Protein AF-A0A7K1HIY2-F1 (afdb_monomer)

Organism: NCBI:txid46503

Sequence (212 aa):
MLDFQKELLYLWILTLNYTIMKKFYYVILSMIAIALVSCTSELDEINNTVHQQETLSGNELGANLMKSFQNAVSRSSEIKHLSYPSYYGGAYLNKEGKLVVKVVNKTSEEIEKDLITRCGGNGSIVDICEYSYSELLNAAEKMDNYLLSKKNADNPFEFYGFSICDTDNNIEVYLGDISESNIQDFKKEVLEEPFLKFVKSEKPAFLSVILT

Secondary structure (DSSP, 8-state):
-HHHHHHHHHHHHHHHHHHHHHHHHHHHHHHHHHHHHS-------------------HHHHHHHHHHHTB----TT-S---B---TTEEEEEE-TTS-EEEEEES---HHHHHHHHHHHTSS-PEEEEESS-HHHHHHHHHHHHHHHHHTTTS--GGGEEEEEEETTTTEEEEEES---HHHHHHHHHHT---TTEEEEE-PPPTTHHHHT-

Nearest PDB structures (foldseek):
  4j0e-assembly1_A  TM=3.153E-01  e=2.054E-01  Caenorhabditis elegans
  3hdh-assembly1_B  TM=3.077E-01  e=4.180E-01  Sus scrofa
  8hfk-assembly1_C  TM=2.160E-01  e=6.569E-01  Cercospora sp. JNU001
  3w6u-assembly1_A  TM=3.300E-01  e=5.534E+00  Pyrobaculum calidifontis JCM 11548
  3aus-assembly1_A  TM=3.035E-01  e=8.154E+00  Priestia megaterium

Solvent-accessible surface area (backbone atoms only — not comparable to full-atom values): 12423 Å² total; per-residue (Å²): 117,72,66,62,54,49,53,52,50,51,53,49,52,52,53,50,50,52,54,50,50,52,54,52,49,55,52,52,54,50,53,55,55,54,66,63,57,79,73,66,76,86,79,75,77,91,65,97,60,83,83,72,72,81,73,59,51,23,65,53,30,46,52,33,36,59,55,60,25,50,55,85,71,62,99,84,58,96,69,82,57,72,54,77,62,81,46,38,17,39,59,47,69,48,98,85,48,40,23,34,36,29,28,31,64,76,90,44,77,66,57,52,53,51,50,29,61,34,24,74,43,68,75,67,43,83,41,73,36,89,46,28,36,65,60,54,48,55,51,49,50,52,51,51,52,49,57,63,72,41,76,88,50,85,63,68,57,40,63,72,52,70,46,79,37,47,89,78,51,31,33,42,36,31,17,56,49,77,47,70,69,37,50,51,51,44,31,73,73,72,60,77,62,92,48,61,42,83,38,75,41,76,85,56,76,70,64,63,62,79,78,108

Structure (mmCIF, N/CA/C/O backbone):
data_AF-A0A7K1HIY2-F1
#
_entry.id   AF-A0A7K1HIY2-F1
#
loop_
_atom_site.group_PDB
_atom_site.id
_atom_site.type_symbol
_atom_site.label_atom_id
_atom_site.label_alt_id
_atom_site.label_comp_id
_atom_site.label_asym_id
_atom_site.label_entity_id
_atom_site.label_seq_id
_atom_site.pdbx_PDB_ins_code
_atom_site.Cartn_x
_atom_site.Cartn_y
_atom_site.Cartn_z
_atom_site.occupancy
_atom_site.B_iso_or_equiv
_atom_site.auth_seq_id
_atom_site.auth_comp_id
_atom_site.auth_asym_id
_atom_site.auth_atom_id
_atom_site.pdbx_PDB_model_num
ATOM 1 N N . MET A 1 1 ? 91.944 6.584 11.698 1.00 60.75 1 MET A N 1
ATOM 2 C CA . MET A 1 1 ? 91.549 5.297 11.069 1.00 60.75 1 MET A CA 1
ATOM 3 C C . MET A 1 1 ? 90.123 4.882 11.444 1.00 60.75 1 MET A C 1
ATOM 5 O O . MET A 1 1 ? 89.405 4.429 10.566 1.00 60.75 1 MET A O 1
ATOM 9 N N . LEU A 1 2 ? 89.689 5.082 12.699 1.00 59.00 2 LEU A N 1
ATOM 10 C CA . LEU A 1 2 ? 88.345 4.710 13.173 1.00 59.00 2 LEU A CA 1
ATOM 11 C C . LEU A 1 2 ? 87.201 5.587 12.609 1.00 59.00 2 LEU A C 1
ATOM 13 O O . LEU A 1 2 ? 86.131 5.061 12.327 1.00 59.00 2 LEU A O 1
ATOM 17 N N . ASP A 1 3 ? 87.425 6.888 12.384 1.00 69.06 3 ASP A N 1
ATOM 18 C CA . ASP A 1 3 ? 86.377 7.794 11.865 1.00 69.06 3 ASP A CA 1
ATOM 19 C C . ASP A 1 3 ? 86.054 7.571 10.383 1.00 69.06 3 ASP A C 1
ATOM 21 O O . ASP A 1 3 ? 84.892 7.582 9.991 1.00 69.06 3 ASP A O 1
ATOM 25 N N . PHE A 1 4 ? 87.060 7.241 9.572 1.00 74.19 4 PHE A N 1
ATOM 26 C CA . PHE A 1 4 ? 86.866 6.936 8.150 1.00 74.19 4 PHE A CA 1
ATOM 27 C C . PHE A 1 4 ? 86.025 5.664 7.932 1.00 74.19 4 PHE A C 1
ATOM 29 O O . PHE A 1 4 ? 85.197 5.594 7.029 1.00 74.19 4 PHE A O 1
ATOM 36 N N . GLN A 1 5 ? 86.191 4.662 8.802 1.00 77.50 5 GLN A N 1
ATOM 37 C CA . GLN A 1 5 ? 85.387 3.434 8.776 1.00 77.50 5 GLN A CA 1
ATOM 38 C C . GLN A 1 5 ? 83.919 3.703 9.155 1.00 77.50 5 GLN A C 1
ATOM 40 O O . GLN A 1 5 ? 83.020 3.085 8.588 1.00 77.50 5 GLN A O 1
ATOM 45 N N . LYS A 1 6 ? 83.660 4.653 10.067 1.00 75.38 6 LYS A N 1
ATOM 46 C CA . LYS A 1 6 ? 82.296 5.055 10.444 1.00 75.38 6 LYS A CA 1
ATOM 47 C C . LYS A 1 6 ? 81.586 5.820 9.328 1.00 75.38 6 LYS A C 1
ATOM 49 O O . LYS A 1 6 ? 80.413 5.549 9.084 1.00 75.38 6 LYS A O 1
ATOM 54 N N . GLU A 1 7 ? 82.277 6.719 8.626 1.00 81.25 7 GLU A N 1
ATOM 55 C CA . GLU A 1 7 ? 81.685 7.431 7.484 1.00 81.25 7 GLU A CA 1
ATOM 56 C C . GLU A 1 7 ? 81.348 6.490 6.322 1.00 81.25 7 GLU A C 1
ATOM 58 O O . GLU A 1 7 ? 80.260 6.579 5.751 1.00 81.25 7 GLU A O 1
ATOM 63 N N . LEU A 1 8 ? 82.224 5.526 6.020 1.00 81.12 8 LEU A N 1
ATOM 64 C CA . LEU A 1 8 ? 81.948 4.501 5.011 1.00 81.12 8 LEU A CA 1
ATOM 65 C C . LEU A 1 8 ? 80.753 3.621 5.393 1.00 81.12 8 LEU A C 1
ATOM 67 O O . LEU A 1 8 ? 79.907 3.337 4.545 1.00 81.12 8 LEU A O 1
ATOM 71 N N . LEU A 1 9 ? 80.643 3.231 6.667 1.00 79.69 9 LEU A N 1
ATOM 72 C CA . LEU A 1 9 ? 79.499 2.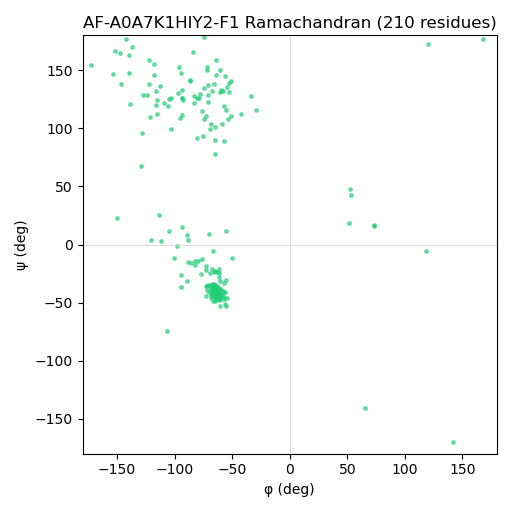468 7.162 1.00 79.69 9 LEU A CA 1
ATOM 73 C C . LEU A 1 9 ? 78.197 3.279 7.068 1.00 79.69 9 LEU A C 1
ATOM 75 O O . LEU A 1 9 ? 77.169 2.740 6.665 1.00 79.69 9 LEU A O 1
ATOM 79 N N . TYR A 1 10 ? 78.239 4.577 7.380 1.00 81.12 10 TYR A N 1
ATOM 80 C CA . TYR A 1 10 ? 77.079 5.464 7.288 1.00 81.12 10 TYR A CA 1
ATOM 81 C C . TYR A 1 10 ? 76.595 5.634 5.841 1.00 81.12 10 TYR A C 1
ATOM 83 O O . TYR A 1 10 ? 75.404 5.484 5.565 1.00 81.12 10 TYR A O 1
ATOM 91 N N . LEU A 1 11 ? 77.515 5.857 4.897 1.00 80.06 11 LEU A N 1
ATOM 92 C CA . LEU A 1 11 ? 77.198 5.926 3.467 1.00 80.06 11 LEU A CA 1
ATOM 93 C C . LEU A 1 11 ? 76.657 4.590 2.933 1.00 80.06 11 LEU A C 1
ATOM 95 O O . LEU A 1 11 ? 75.718 4.570 2.132 1.00 80.06 11 LEU A O 1
ATOM 99 N N . TRP A 1 12 ? 77.193 3.465 3.410 1.00 78.69 12 TRP A N 1
ATOM 100 C CA . TRP A 1 12 ? 76.703 2.139 3.037 1.00 78.69 12 TRP A CA 1
ATOM 101 C C . TRP A 1 12 ? 75.279 1.880 3.555 1.00 78.69 12 TRP A C 1
ATOM 103 O O . TRP A 1 12 ? 74.423 1.427 2.799 1.00 78.69 12 TRP A O 1
ATOM 113 N N . ILE A 1 13 ? 74.970 2.264 4.797 1.00 77.88 13 ILE A N 1
ATOM 114 C CA . ILE A 1 13 ? 73.612 2.167 5.360 1.00 77.88 13 ILE A CA 1
ATOM 115 C C . ILE A 1 13 ? 72.630 3.075 4.603 1.00 77.88 13 ILE A C 1
ATOM 117 O O . ILE A 1 13 ? 71.513 2.655 4.300 1.00 77.88 13 ILE A O 1
ATOM 121 N N . LEU A 1 14 ? 73.034 4.297 4.243 1.00 75.00 14 LEU A N 1
ATOM 122 C CA . LEU A 1 14 ? 72.200 5.225 3.470 1.00 75.00 14 LEU A CA 1
ATOM 123 C C . LEU A 1 14 ? 71.868 4.687 2.075 1.00 75.00 14 LEU A C 1
ATOM 125 O O . LEU A 1 14 ? 70.710 4.724 1.656 1.00 75.00 14 LEU A O 1
ATOM 129 N N . THR A 1 15 ? 72.863 4.153 1.366 1.00 74.38 15 THR A N 1
ATOM 130 C CA . THR A 1 15 ? 72.659 3.559 0.034 1.00 74.38 15 THR A CA 1
ATOM 131 C C . THR A 1 15 ? 71.843 2.269 0.089 1.00 74.38 15 THR A C 1
ATOM 133 O O . THR A 1 15 ? 70.992 2.045 -0.780 1.00 74.38 15 THR A O 1
ATOM 136 N N . LEU A 1 16 ? 72.018 1.458 1.137 1.00 72.19 16 LEU A N 1
ATOM 137 C CA . LEU A 1 16 ? 71.213 0.266 1.380 1.00 72.19 16 LEU A CA 1
ATOM 138 C C . LEU A 1 16 ? 69.747 0.634 1.663 1.00 72.19 16 LEU A C 1
ATOM 140 O O . LEU A 1 16 ? 68.852 0.119 0.993 1.00 72.19 16 LEU A O 1
ATOM 144 N N . ASN A 1 17 ? 69.495 1.593 2.559 1.00 72.56 17 ASN A N 1
ATOM 145 C CA . ASN A 1 17 ? 68.148 2.076 2.879 1.00 72.56 17 ASN A CA 1
ATOM 146 C C . ASN A 1 17 ? 67.464 2.720 1.669 1.00 72.56 17 ASN A C 1
ATOM 148 O O . ASN A 1 17 ? 66.291 2.462 1.420 1.00 72.56 17 ASN A O 1
ATOM 152 N N . TYR A 1 18 ? 68.189 3.499 0.863 1.00 72.62 18 TYR A N 1
ATOM 153 C CA . TYR A 1 18 ? 67.663 4.074 -0.378 1.00 72.62 18 TYR A CA 1
ATOM 154 C C . TYR A 1 18 ? 67.272 2.997 -1.400 1.00 72.62 18 TYR A C 1
ATOM 156 O O . TYR A 1 18 ? 66.221 3.083 -2.038 1.00 72.62 18 TYR A O 1
ATOM 164 N N . THR A 1 19 ? 68.085 1.946 -1.524 1.00 72.56 19 THR A N 1
ATOM 165 C CA . THR A 1 19 ? 67.798 0.815 -2.416 1.00 72.56 19 THR A CA 1
ATOM 166 C C . THR A 1 19 ? 66.588 0.013 -1.931 1.00 72.56 19 THR A C 1
ATOM 168 O O . THR A 1 19 ? 65.749 -0.380 -2.742 1.00 72.56 19 THR A O 1
ATOM 171 N N . ILE A 1 20 ? 66.456 -0.189 -0.617 1.00 72.31 20 ILE A N 1
ATOM 172 C CA . ILE A 1 20 ? 65.304 -0.858 0.001 1.00 72.31 20 ILE A CA 1
ATOM 173 C C . ILE A 1 20 ? 64.033 -0.014 -0.178 1.00 72.31 20 ILE A C 1
ATOM 175 O O . ILE A 1 20 ? 63.036 -0.530 -0.676 1.00 72.31 20 ILE A O 1
ATOM 179 N N . MET A 1 21 ? 64.074 1.290 0.114 1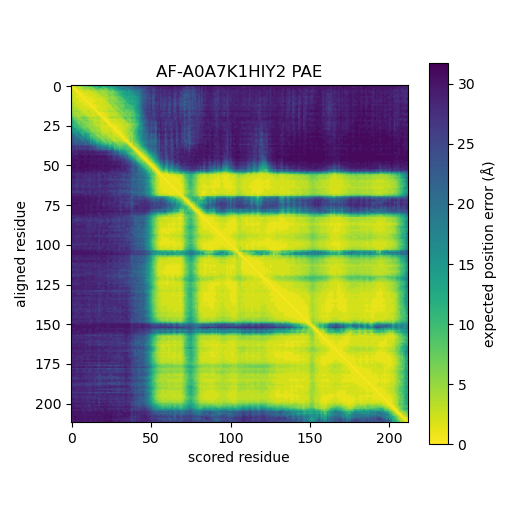.00 71.81 21 MET A N 1
ATOM 180 C CA . MET A 1 21 ? 62.928 2.197 -0.049 1.00 71.81 21 MET A CA 1
ATOM 181 C C . MET A 1 21 ? 62.459 2.304 -1.503 1.00 71.81 21 MET A C 1
ATOM 183 O O . MET A 1 21 ? 61.257 2.318 -1.747 1.00 71.81 21 MET A O 1
ATOM 187 N N . LYS A 1 22 ? 63.373 2.302 -2.485 1.00 69.19 22 LYS A N 1
ATOM 188 C CA . LYS A 1 22 ? 62.998 2.232 -3.908 1.00 69.19 22 LYS A CA 1
ATOM 189 C C . LYS A 1 22 ? 62.231 0.955 -4.235 1.00 69.19 22 LYS A C 1
ATOM 191 O O . LYS A 1 22 ? 61.207 1.023 -4.904 1.00 69.19 22 LYS A O 1
ATOM 196 N N . LYS A 1 23 ? 62.699 -0.200 -3.753 1.00 71.06 23 LYS A N 1
ATOM 197 C CA . LYS A 1 23 ? 62.014 -1.484 -3.974 1.00 71.06 23 LYS A CA 1
ATOM 198 C C . LYS A 1 23 ? 60.640 -1.509 -3.299 1.00 71.06 23 LYS A C 1
ATOM 200 O O . LYS A 1 23 ? 59.680 -1.933 -3.931 1.00 71.06 23 LYS A O 1
ATOM 205 N N . PHE A 1 24 ? 60.522 -0.980 -2.079 1.00 71.62 24 PHE A N 1
ATOM 206 C CA . PHE A 1 24 ? 59.234 -0.836 -1.390 1.00 71.62 24 PHE A CA 1
ATOM 207 C C . PHE A 1 24 ? 58.277 0.122 -2.112 1.00 71.62 24 PHE A C 1
ATOM 209 O O . PHE A 1 24 ? 57.094 -0.183 -2.226 1.00 71.62 24 PHE A O 1
ATOM 216 N N . TYR A 1 25 ? 58.776 1.232 -2.663 1.00 75.25 25 TYR A N 1
ATOM 217 C CA . TYR A 1 25 ? 57.971 2.162 -3.459 1.00 75.25 25 TYR A CA 1
ATOM 218 C C . TYR A 1 25 ? 57.377 1.489 -4.705 1.00 75.25 25 TYR A C 1
ATOM 220 O O . TYR A 1 25 ? 56.187 1.642 -4.968 1.00 75.25 25 TYR A O 1
ATOM 228 N N . TYR A 1 26 ? 58.159 0.678 -5.428 1.00 72.62 26 TYR A N 1
ATOM 229 C CA . TYR A 1 26 ? 57.645 -0.077 -6.579 1.00 72.62 26 TYR A CA 1
ATOM 230 C C . TYR A 1 26 ? 56.611 -1.144 -6.186 1.00 72.62 26 TYR A C 1
ATOM 232 O O . TYR A 1 26 ? 55.653 -1.360 -6.925 1.00 72.62 26 TYR A O 1
ATOM 240 N N . VAL A 1 27 ? 56.754 -1.770 -5.012 1.00 72.88 27 VAL A N 1
ATOM 241 C CA . VAL A 1 27 ? 55.760 -2.723 -4.484 1.00 72.88 27 VAL A CA 1
ATOM 242 C C . VAL A 1 27 ? 54.451 -2.015 -4.115 1.00 72.88 27 VAL A C 1
ATOM 244 O O . VAL A 1 27 ? 53.377 -2.497 -4.465 1.00 72.88 27 VAL A O 1
ATOM 247 N N . ILE A 1 28 ? 54.518 -0.842 -3.475 1.00 74.12 28 ILE A N 1
ATOM 248 C CA . ILE A 1 28 ? 53.328 -0.038 -3.142 1.00 74.12 28 ILE A CA 1
ATOM 249 C C . ILE A 1 28 ? 52.632 0.461 -4.418 1.00 74.12 28 ILE A C 1
ATOM 251 O O . ILE A 1 28 ? 51.412 0.351 -4.531 1.00 74.12 28 ILE A O 1
ATOM 255 N N . LEU A 1 29 ? 53.392 0.940 -5.409 1.00 73.38 29 LEU A N 1
ATOM 256 C CA . LEU A 1 29 ? 52.850 1.385 -6.697 1.00 73.38 29 LEU A CA 1
ATOM 257 C C . LEU A 1 29 ? 52.150 0.239 -7.451 1.00 73.38 29 LEU A C 1
ATOM 259 O O . LEU A 1 29 ? 51.089 0.443 -8.037 1.00 73.38 29 LEU A O 1
ATOM 263 N N . SER A 1 30 ? 52.700 -0.979 -7.380 1.00 70.50 30 SER A N 1
ATOM 264 C CA . SER A 1 30 ? 52.081 -2.185 -7.939 1.00 70.50 30 SER A CA 1
ATOM 265 C C . SER A 1 30 ? 50.764 -2.549 -7.246 1.00 70.50 30 SER A C 1
ATOM 267 O O . SER A 1 30 ? 49.804 -2.886 -7.935 1.00 70.50 30 SER A O 1
ATOM 269 N N . MET A 1 31 ? 50.673 -2.440 -5.916 1.00 67.81 31 MET A N 1
ATOM 270 C CA . MET A 1 31 ? 49.421 -2.720 -5.197 1.00 67.81 31 MET A CA 1
ATOM 271 C C . MET A 1 31 ? 48.318 -1.696 -5.502 1.00 67.81 31 MET A C 1
ATOM 273 O O . MET A 1 31 ? 47.154 -2.073 -5.618 1.00 67.81 31 MET A O 1
ATOM 277 N N . ILE A 1 32 ? 48.674 -0.424 -5.712 1.00 69.19 32 ILE A N 1
ATOM 278 C CA . ILE A 1 32 ? 47.720 0.614 -6.141 1.00 69.19 32 ILE A CA 1
ATOM 279 C C . ILE A 1 32 ? 47.204 0.329 -7.562 1.00 69.19 32 ILE A C 1
ATOM 281 O O . ILE A 1 32 ? 46.013 0.485 -7.816 1.00 69.19 32 ILE A O 1
ATOM 285 N N . ALA A 1 33 ? 48.059 -0.147 -8.476 1.00 64.31 33 ALA A N 1
ATOM 286 C CA . ALA A 1 33 ? 47.639 -0.528 -9.827 1.00 64.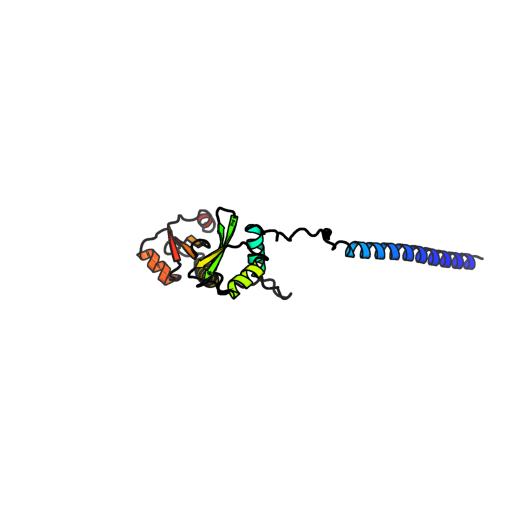31 33 ALA A CA 1
ATOM 287 C C . ALA A 1 33 ? 46.670 -1.727 -9.831 1.00 64.31 33 ALA A C 1
ATOM 289 O O . ALA A 1 33 ? 45.697 -1.720 -10.579 1.00 64.31 33 ALA A O 1
ATOM 290 N N . ILE A 1 34 ? 46.887 -2.722 -8.961 1.00 62.31 34 ILE A N 1
ATOM 291 C CA . ILE A 1 34 ? 45.984 -3.880 -8.819 1.00 62.31 34 ILE A CA 1
ATOM 292 C C . ILE A 1 34 ? 44.627 -3.447 -8.238 1.00 62.31 34 ILE A C 1
ATOM 294 O O . ILE A 1 34 ? 43.589 -3.918 -8.695 1.00 62.31 34 ILE A O 1
ATOM 298 N N . ALA A 1 35 ? 44.608 -2.493 -7.300 1.00 58.84 35 ALA A N 1
ATOM 299 C CA . ALA A 1 35 ? 43.367 -1.957 -6.733 1.00 58.84 35 ALA A CA 1
ATOM 300 C C . ALA A 1 35 ? 42.505 -1.180 -7.752 1.00 58.84 35 ALA A C 1
ATOM 302 O O . ALA A 1 35 ? 41.291 -1.096 -7.577 1.00 58.84 35 ALA A O 1
ATOM 303 N N . LEU A 1 36 ? 43.106 -0.645 -8.823 1.00 58.28 36 LEU A N 1
ATOM 304 C CA . LEU A 1 36 ? 42.387 0.023 -9.918 1.00 58.28 36 LEU A CA 1
ATOM 305 C C . LEU A 1 36 ? 41.879 -0.951 -10.999 1.00 58.28 36 LEU A C 1
ATOM 307 O O . LEU A 1 36 ? 41.002 -0.580 -11.773 1.00 58.28 36 LEU A O 1
ATOM 311 N N . VAL A 1 37 ? 42.387 -2.191 -11.044 1.00 58.25 37 VAL A N 1
ATOM 312 C CA . VAL A 1 37 ? 41.960 -3.235 -12.001 1.00 58.25 37 VAL A CA 1
ATOM 313 C C . VAL A 1 37 ? 40.774 -4.065 -11.484 1.00 58.25 37 VAL A C 1
ATOM 315 O O . VAL A 1 37 ? 40.070 -4.676 -12.281 1.00 58.25 37 VAL A O 1
ATOM 318 N N . SER A 1 38 ? 40.447 -4.014 -10.187 1.00 51.78 38 SER A N 1
ATOM 319 C CA . SER A 1 38 ? 39.258 -4.692 -9.626 1.00 51.78 38 SER A CA 1
ATOM 320 C C . SER A 1 38 ? 37.901 -4.080 -10.023 1.00 51.78 38 SER A C 1
ATOM 322 O O . SER A 1 38 ? 36.871 -4.505 -9.508 1.00 51.78 38 SER A O 1
ATOM 324 N N . CYS A 1 39 ? 37.874 -3.129 -10.960 1.00 43.78 39 CYS A N 1
ATOM 325 C CA . CYS A 1 39 ? 36.662 -2.661 -11.632 1.00 43.78 39 CYS A CA 1
ATOM 326 C C . CYS A 1 39 ? 36.864 -2.675 -13.156 1.00 43.78 39 CYS A C 1
ATOM 328 O O . CYS A 1 39 ? 36.909 -1.639 -13.813 1.00 43.78 39 CYS A O 1
ATOM 330 N N . THR A 1 40 ? 36.996 -3.860 -13.736 1.00 52.84 40 THR A N 1
ATOM 331 C CA . THR A 1 40 ? 36.601 -4.105 -15.125 1.00 52.84 40 THR A CA 1
ATOM 332 C C . THR A 1 40 ? 35.711 -5.329 -15.071 1.00 52.84 40 THR A C 1
ATOM 334 O O . THR A 1 40 ? 36.186 -6.454 -14.961 1.00 52.84 40 THR A O 1
ATOM 337 N N . SER A 1 41 ? 34.402 -5.084 -15.028 1.00 53.09 41 SER A N 1
ATOM 338 C CA . SER A 1 41 ? 33.426 -6.096 -15.413 1.00 53.09 41 SER A CA 1
ATOM 339 C C . SER A 1 41 ? 33.797 -6.597 -16.805 1.00 53.09 41 SER A C 1
ATOM 341 O O . SER A 1 41 ? 34.198 -5.791 -17.650 1.00 53.09 41 SER A O 1
ATOM 343 N N . GLU A 1 42 ? 33.688 -7.906 -17.007 1.00 45.72 42 GLU A N 1
ATOM 344 C CA . GLU A 1 42 ? 33.884 -8.586 -18.284 1.00 45.72 42 GLU A CA 1
ATOM 345 C C . GLU A 1 42 ? 33.209 -7.786 -19.411 1.00 45.72 42 GLU A C 1
ATOM 347 O O . GLU A 1 42 ? 31.995 -7.599 -19.437 1.00 45.72 42 GLU A O 1
ATOM 352 N N . LEU A 1 43 ? 34.028 -7.218 -20.299 1.00 44.41 43 LEU A N 1
ATOM 353 C CA . LEU A 1 43 ? 33.573 -6.720 -21.587 1.00 44.41 43 LEU A CA 1
ATOM 354 C C . LEU A 1 43 ? 33.484 -7.948 -22.483 1.00 44.41 43 LEU A C 1
ATOM 356 O O . LEU A 1 43 ? 34.482 -8.341 -23.089 1.00 44.41 43 LEU A O 1
ATOM 360 N N . ASP A 1 44 ? 32.307 -8.566 -22.513 1.00 42.97 44 ASP A N 1
ATOM 361 C CA . ASP A 1 44 ? 32.008 -9.592 -23.499 1.00 42.97 44 ASP A CA 1
ATOM 362 C C . ASP A 1 44 ? 32.180 -9.014 -24.907 1.00 42.97 44 ASP A C 1
ATOM 364 O O . ASP A 1 44 ? 31.740 -7.905 -25.235 1.00 42.97 44 ASP A O 1
ATOM 368 N N . GLU A 1 45 ? 32.897 -9.777 -25.726 1.00 43.78 45 GLU A N 1
ATOM 369 C CA . GLU A 1 45 ? 33.207 -9.474 -27.112 1.00 43.78 45 GLU A CA 1
ATOM 370 C C . GLU A 1 45 ? 31.934 -9.161 -27.910 1.00 43.78 45 GLU A C 1
ATOM 372 O O . GLU A 1 45 ? 30.956 -9.910 -27.904 1.00 43.78 45 GLU A O 1
ATOM 377 N N . ILE A 1 46 ? 31.978 -8.057 -28.659 1.00 47.47 46 ILE A N 1
ATOM 378 C CA . ILE A 1 46 ? 30.947 -7.663 -29.619 1.00 47.47 46 ILE A CA 1
ATOM 379 C C . ILE A 1 46 ? 30.914 -8.703 -30.746 1.00 47.47 46 ILE A C 1
ATOM 381 O O . ILE A 1 46 ? 31.582 -8.559 -31.770 1.00 47.47 46 ILE A O 1
ATOM 385 N N . ASN A 1 47 ? 30.104 -9.744 -30.577 1.00 41.19 47 ASN A N 1
ATOM 386 C CA . ASN A 1 47 ? 29.538 -10.490 -31.687 1.00 41.19 47 ASN A CA 1
ATOM 387 C C . ASN A 1 47 ? 28.174 -9.886 -32.006 1.00 41.19 47 ASN A C 1
ATOM 389 O O . ASN A 1 47 ? 27.307 -9.769 -31.145 1.00 41.19 47 ASN A O 1
ATOM 393 N N . ASN A 1 48 ? 27.994 -9.487 -33.267 1.00 49.03 48 ASN A N 1
ATOM 394 C CA . ASN A 1 48 ? 26.723 -9.031 -33.819 1.00 49.03 48 ASN A CA 1
ATOM 395 C C . ASN A 1 48 ? 25.700 -10.180 -33.816 1.00 49.03 48 ASN A C 1
ATOM 397 O O . ASN A 1 48 ? 25.416 -10.789 -34.845 1.00 49.03 48 ASN A O 1
ATOM 401 N N . THR A 1 49 ? 25.132 -10.468 -32.656 1.00 40.53 49 THR A N 1
ATOM 402 C CA . THR A 1 49 ? 23.849 -11.140 -32.502 1.00 40.53 49 THR A CA 1
ATOM 403 C C . THR A 1 49 ? 22.844 -10.066 -32.137 1.00 40.53 49 THR A C 1
ATOM 405 O O . THR A 1 49 ? 23.083 -9.285 -31.221 1.00 40.53 49 THR A O 1
ATOM 408 N N . VAL A 1 50 ? 21.751 -9.995 -32.901 1.00 41.56 50 VAL A N 1
ATOM 409 C CA . VAL A 1 50 ? 20.545 -9.209 -32.606 1.00 41.56 50 VAL A CA 1
ATOM 410 C C . VAL A 1 50 ? 20.377 -9.094 -31.090 1.00 41.56 50 VAL A C 1
ATOM 412 O O . VAL A 1 50 ? 20.225 -10.125 -30.440 1.00 41.56 50 VAL A O 1
ATOM 415 N N . HIS A 1 51 ? 20.462 -7.876 -30.538 1.00 38.62 51 HIS A N 1
ATOM 416 C CA . HIS A 1 51 ? 20.236 -7.601 -29.118 1.00 38.62 51 HIS A CA 1
ATOM 417 C C . HIS A 1 51 ? 18.827 -8.097 -28.753 1.00 38.62 51 HIS A C 1
ATOM 419 O O . HIS A 1 51 ? 17.839 -7.373 -28.861 1.00 38.62 51 HIS A O 1
ATOM 425 N N . GLN A 1 52 ? 18.718 -9.360 -28.344 1.00 40.28 52 GLN A N 1
ATOM 426 C CA . GLN A 1 52 ? 17.664 -9.788 -27.449 1.00 40.28 52 GLN A CA 1
ATOM 427 C C . GLN A 1 52 ? 17.955 -9.039 -26.159 1.00 40.28 52 GLN A C 1
ATOM 429 O O . GLN A 1 52 ? 18.896 -9.355 -25.439 1.00 40.28 52 GLN A O 1
ATOM 434 N N . GLN A 1 53 ? 17.209 -7.960 -25.944 1.00 49.78 53 GLN A N 1
ATOM 435 C CA . GLN A 1 53 ? 17.117 -7.316 -24.648 1.00 49.78 53 GLN A CA 1
ATOM 436 C C . GLN A 1 53 ? 16.786 -8.432 -23.653 1.00 49.78 53 GLN A C 1
ATOM 438 O O . GLN A 1 53 ? 15.718 -9.035 -23.765 1.00 49.78 53 GLN A O 1
ATOM 443 N N . GLU A 1 54 ? 17.730 -8.778 -22.776 1.00 56.69 54 GLU A N 1
ATOM 444 C CA . GLU A 1 54 ? 17.498 -9.757 -21.718 1.00 56.69 54 GLU A CA 1
ATOM 445 C C . GLU A 1 54 ? 16.263 -9.284 -20.949 1.00 56.69 54 GLU A C 1
ATOM 447 O O . GLU A 1 54 ? 16.264 -8.228 -20.311 1.00 56.69 54 GLU A O 1
ATOM 452 N N . THR A 1 55 ? 15.147 -9.988 -21.120 1.00 67.44 55 THR A N 1
ATOM 453 C CA . THR A 1 55 ? 13.913 -9.674 -20.407 1.00 67.44 55 THR A CA 1
ATOM 454 C C . THR A 1 55 ? 14.145 -9.991 -18.942 1.00 67.44 55 THR A C 1
ATOM 456 O O . THR A 1 55 ? 14.146 -11.161 -18.563 1.00 67.44 55 THR A O 1
ATOM 459 N N . LEU A 1 56 ? 14.349 -8.942 -18.145 1.00 85.75 56 LEU A N 1
ATOM 460 C CA . LEU A 1 56 ? 14.456 -9.026 -16.694 1.00 85.75 56 LEU A CA 1
ATOM 461 C C . LEU A 1 56 ? 13.263 -9.800 -16.122 1.00 85.75 56 LEU A C 1
ATOM 463 O O . LEU A 1 56 ? 12.117 -9.635 -16.556 1.00 85.75 56 LEU A O 1
ATOM 467 N N . SER A 1 57 ? 13.527 -10.634 -15.122 1.00 94.06 57 SER A N 1
ATOM 468 C CA . SER A 1 57 ? 12.479 -11.317 -14.368 1.00 94.06 57 SER A CA 1
ATOM 469 C C . SER A 1 57 ? 11.607 -10.313 -13.604 1.00 94.06 57 SER A C 1
ATOM 471 O O . SER A 1 57 ? 12.035 -9.199 -13.292 1.00 94.06 57 SER A O 1
ATOM 473 N N . GLY A 1 58 ? 10.384 -10.705 -13.226 1.00 95.31 58 GLY A N 1
ATOM 474 C CA . GLY A 1 58 ? 9.524 -9.841 -12.406 1.00 95.31 58 GLY A CA 1
ATOM 475 C C . GLY A 1 58 ? 10.174 -9.436 -11.078 1.00 95.31 58 GLY A C 1
ATOM 476 O O . GLY A 1 58 ? 9.989 -8.307 -10.630 1.00 95.31 58 GLY A O 1
ATOM 477 N N . ASN A 1 59 ? 10.997 -10.313 -10.493 1.00 95.94 59 ASN A N 1
ATOM 478 C CA . ASN A 1 59 ? 11.783 -10.008 -9.297 1.00 95.94 59 ASN A CA 1
ATOM 479 C C . ASN A 1 59 ? 12.794 -8.881 -9.543 1.00 95.94 59 ASN A C 1
ATOM 481 O O . ASN A 1 59 ? 12.886 -7.958 -8.738 1.00 95.94 59 ASN A O 1
ATOM 485 N N . GLU A 1 60 ? 13.539 -8.938 -10.647 1.00 96.44 60 GLU A N 1
ATOM 486 C CA . GLU A 1 60 ? 14.538 -7.918 -10.990 1.00 96.44 60 GLU A CA 1
ATOM 487 C C . GLU A 1 60 ? 13.882 -6.579 -11.321 1.00 96.44 60 GLU A C 1
ATOM 489 O O . GLU A 1 60 ? 14.302 -5.545 -10.799 1.00 96.44 60 GLU A O 1
ATOM 494 N N . LEU A 1 61 ? 12.797 -6.599 -12.105 1.00 96.94 61 LEU A N 1
ATOM 495 C CA . LEU A 1 61 ? 11.990 -5.408 -12.379 1.00 96.94 61 LEU A CA 1
ATOM 496 C C . LEU A 1 61 ? 11.473 -4.786 -11.071 1.00 96.94 61 LEU A C 1
ATOM 498 O O . LEU A 1 61 ? 11.572 -3.575 -10.882 1.00 96.94 61 LEU A O 1
ATOM 502 N N . GLY A 1 62 ? 10.963 -5.608 -10.146 1.00 96.50 62 GLY A N 1
ATOM 503 C CA . GLY A 1 62 ? 10.429 -5.156 -8.858 1.00 96.50 62 GLY A CA 1
ATOM 504 C C . GLY A 1 62 ? 11.507 -4.595 -7.930 1.00 96.50 62 GLY A C 1
ATOM 505 O O . GLY A 1 62 ? 11.308 -3.558 -7.296 1.00 96.50 62 GLY A O 1
ATOM 506 N N . ALA A 1 63 ? 12.680 -5.231 -7.887 1.00 95.81 63 ALA A N 1
ATOM 507 C CA . ALA A 1 63 ? 13.823 -4.746 -7.121 1.00 95.81 63 ALA A CA 1
ATOM 508 C C . ALA A 1 63 ? 14.323 -3.392 -7.646 1.00 95.81 63 ALA A C 1
ATOM 510 O O . ALA A 1 63 ? 14.587 -2.480 -6.856 1.00 95.81 63 ALA A O 1
ATOM 511 N N . ASN A 1 64 ? 14.402 -3.237 -8.970 1.00 96.25 64 ASN A N 1
ATOM 512 C CA . ASN A 1 64 ? 14.757 -1.972 -9.608 1.00 96.25 64 ASN A CA 1
ATOM 513 C C . ASN A 1 64 ? 13.719 -0.887 -9.311 1.00 96.25 64 ASN A C 1
ATOM 515 O O . ASN A 1 64 ? 14.090 0.205 -8.873 1.00 96.25 64 ASN A O 1
ATOM 519 N N . LEU A 1 65 ? 12.429 -1.213 -9.443 1.00 96.12 65 LEU A N 1
ATOM 520 C CA . LEU A 1 65 ? 11.332 -0.303 -9.130 1.00 96.12 65 LEU A CA 1
ATOM 521 C C . LEU A 1 65 ? 11.431 0.208 -7.687 1.00 96.12 65 LEU A C 1
ATOM 523 O O . LEU A 1 65 ? 11.462 1.419 -7.469 1.00 96.12 65 LEU A O 1
ATOM 527 N N . MET A 1 66 ? 11.576 -0.690 -6.708 1.00 94.00 66 MET A N 1
ATOM 528 C CA . MET A 1 66 ? 11.688 -0.319 -5.294 1.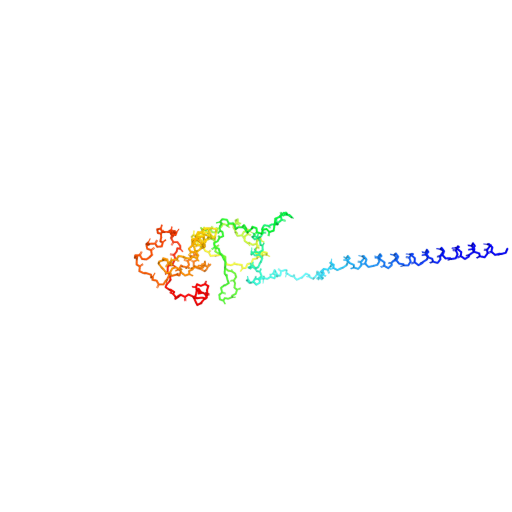00 94.00 66 MET A CA 1
ATOM 529 C C . MET A 1 66 ? 12.945 0.513 -5.007 1.00 94.00 66 MET A C 1
ATOM 531 O O . MET A 1 66 ? 12.913 1.478 -4.241 1.00 94.00 66 MET A O 1
ATOM 535 N N . LYS A 1 67 ? 14.067 0.181 -5.654 1.00 93.38 67 LYS A N 1
ATOM 536 C CA . LYS A 1 67 ? 15.302 0.968 -5.567 1.00 93.38 67 LYS A CA 1
ATOM 537 C C . LYS A 1 67 ? 15.115 2.378 -6.134 1.00 93.38 67 LYS A C 1
ATOM 539 O O . LYS A 1 67 ? 15.671 3.316 -5.571 1.00 93.38 67 LYS A O 1
ATOM 544 N N . SER A 1 68 ? 14.315 2.543 -7.189 1.00 93.25 68 SER A N 1
ATOM 545 C CA . SER A 1 68 ? 14.047 3.843 -7.821 1.00 93.25 68 SER A CA 1
ATOM 546 C C . SER A 1 68 ? 13.304 4.834 -6.915 1.00 93.25 68 SER A C 1
ATOM 548 O O . SER A 1 68 ? 13.399 6.042 -7.124 1.00 93.25 68 SER A O 1
ATOM 550 N N . PHE A 1 69 ? 12.575 4.342 -5.906 1.00 92.38 69 PHE A N 1
ATOM 551 C CA . PHE A 1 69 ? 11.865 5.181 -4.933 1.00 92.38 69 PHE A CA 1
ATOM 552 C C . PHE A 1 69 ? 12.769 5.692 -3.810 1.00 92.38 69 PHE A C 1
ATOM 554 O O . PHE A 1 69 ? 12.389 6.602 -3.073 1.00 92.38 69 PHE A O 1
ATOM 561 N N . GLN A 1 70 ? 13.965 5.120 -3.652 1.00 88.44 70 GLN A N 1
ATOM 562 C CA . GLN A 1 70 ? 14.937 5.606 -2.683 1.00 88.44 70 GLN A CA 1
ATOM 563 C C . GLN A 1 70 ? 15.548 6.895 -3.232 1.00 88.44 70 GLN A C 1
ATOM 565 O O . GLN A 1 70 ? 16.337 6.860 -4.176 1.00 88.44 70 GLN A O 1
ATOM 570 N N . ASN A 1 71 ? 15.202 8.042 -2.639 1.00 69.38 71 ASN A N 1
ATOM 571 C CA . ASN A 1 71 ? 15.879 9.294 -2.961 1.00 69.38 71 ASN A CA 1
ATOM 572 C C . ASN A 1 71 ? 17.393 9.112 -2.768 1.00 69.38 71 ASN A C 1
ATOM 574 O O . ASN A 1 71 ? 17.832 8.549 -1.761 1.00 69.38 71 ASN A O 1
ATOM 578 N N . ALA A 1 72 ? 18.199 9.593 -3.721 1.00 55.16 72 ALA A N 1
ATOM 579 C CA . ALA A 1 72 ? 19.648 9.642 -3.570 1.00 55.16 72 ALA A CA 1
ATOM 580 C C . ALA A 1 72 ? 19.973 10.493 -2.334 1.00 55.16 72 ALA A C 1
ATOM 582 O O . ALA A 1 72 ? 19.836 11.715 -2.346 1.00 55.16 72 ALA A O 1
ATOM 583 N N . VAL A 1 73 ? 20.331 9.825 -1.240 1.00 52.84 73 VAL A N 1
ATOM 584 C CA . VAL A 1 73 ? 20.620 10.444 0.052 1.00 52.84 73 VAL A CA 1
ATOM 585 C C . VAL A 1 73 ? 21.715 11.497 -0.141 1.00 52.84 73 VAL A C 1
ATOM 587 O O . VAL A 1 73 ? 22.854 11.170 -0.481 1.00 52.84 73 VAL A O 1
ATOM 590 N N . SER A 1 74 ? 21.385 12.771 0.095 1.00 47.62 74 SER A N 1
ATOM 591 C CA . SER A 1 74 ? 22.404 13.761 0.448 1.00 47.62 74 SER A CA 1
ATOM 592 C C . SER A 1 74 ? 23.050 13.273 1.742 1.00 47.62 74 SER A C 1
ATOM 594 O O . SER A 1 74 ? 22.338 12.889 2.665 1.00 47.62 74 SER A O 1
ATOM 596 N N . ARG A 1 75 ? 24.385 13.239 1.792 1.00 51.97 75 ARG A N 1
ATOM 597 C CA . ARG A 1 75 ? 25.250 12.560 2.785 1.00 51.97 75 ARG A CA 1
ATOM 598 C C . ARG A 1 75 ? 25.030 12.923 4.275 1.00 51.97 75 ARG A C 1
ATOM 600 O O . ARG A 1 75 ? 25.870 12.580 5.097 1.00 51.97 75 ARG A O 1
ATOM 607 N N . SER A 1 76 ? 23.959 13.625 4.638 1.00 54.56 76 SER A N 1
ATOM 608 C CA . SER A 1 76 ? 23.729 14.239 5.946 1.00 54.56 76 SER A CA 1
ATOM 609 C C . SER A 1 76 ? 22.471 13.771 6.695 1.00 54.56 76 SER A C 1
ATOM 611 O O . SER A 1 76 ? 22.197 14.319 7.757 1.00 54.56 76 SER A O 1
ATOM 613 N N . SER A 1 77 ? 21.694 12.798 6.205 1.00 49.56 77 SER A N 1
ATOM 614 C CA . SER A 1 77 ? 20.527 12.282 6.946 1.00 49.56 77 SER A CA 1
ATOM 615 C C . SER A 1 77 ? 20.414 10.760 6.855 1.00 49.56 77 SER A C 1
ATOM 617 O O . SER A 1 77 ? 20.262 10.214 5.766 1.00 49.56 77 SER A O 1
ATOM 619 N N . GLU A 1 78 ? 20.440 10.082 8.004 1.00 54.38 78 GLU A N 1
ATOM 620 C CA . GLU A 1 78 ? 20.290 8.620 8.144 1.00 54.38 78 GLU A CA 1
ATOM 621 C C . GLU A 1 78 ? 18.893 8.094 7.753 1.00 54.38 78 GLU A C 1
ATOM 623 O O . GLU A 1 78 ? 18.680 6.885 7.684 1.00 54.38 78 GLU A O 1
ATOM 628 N N . ILE A 1 79 ? 17.940 8.979 7.445 1.00 54.66 79 ILE A N 1
ATOM 629 C CA . ILE A 1 79 ? 16.571 8.608 7.078 1.00 54.66 79 ILE A CA 1
ATOM 630 C C . ILE A 1 79 ? 16.453 8.541 5.552 1.00 54.66 79 ILE A C 1
ATOM 632 O O . ILE A 1 79 ? 16.449 9.562 4.862 1.00 54.66 79 ILE A O 1
ATOM 636 N N . LYS A 1 80 ? 16.326 7.321 5.016 1.00 57.53 80 LYS A N 1
ATOM 637 C CA . LYS A 1 80 ? 15.921 7.100 3.623 1.00 57.53 80 LYS A CA 1
ATOM 638 C C . LYS A 1 80 ? 14.452 7.495 3.470 1.00 57.53 80 LYS A C 1
ATOM 640 O O . LYS A 1 80 ? 13.568 6.715 3.807 1.00 57.53 80 LYS A O 1
ATOM 645 N N . HIS A 1 81 ? 14.187 8.692 2.957 1.00 70.19 81 HIS A N 1
ATOM 646 C CA . HIS A 1 81 ? 12.832 9.070 2.565 1.00 70.19 81 HIS A CA 1
ATOM 647 C C . HIS A 1 81 ? 12.489 8.385 1.237 1.00 70.19 81 HIS A C 1
ATOM 649 O O . HIS A 1 81 ? 13.129 8.655 0.216 1.00 70.19 81 HIS A O 1
ATOM 655 N N . LEU A 1 82 ? 11.503 7.486 1.254 1.00 84.31 82 LEU A N 1
ATOM 656 C CA . LEU A 1 82 ? 10.938 6.912 0.033 1.00 84.31 82 LEU A CA 1
ATOM 657 C C . LEU A 1 82 ? 10.060 7.970 -0.640 1.00 84.31 82 LEU A C 1
ATOM 659 O O . LEU A 1 82 ? 9.312 8.679 0.029 1.00 84.31 82 LEU A O 1
ATOM 663 N N . SER A 1 83 ? 10.196 8.120 -1.952 1.00 88.56 83 SER A N 1
ATOM 664 C CA . SER A 1 83 ? 9.399 9.049 -2.750 1.00 88.56 83 SER A CA 1
ATOM 665 C C . SER A 1 83 ? 8.664 8.268 -3.826 1.00 88.56 83 SER A C 1
ATOM 667 O O . SER A 1 83 ? 9.279 7.754 -4.765 1.00 88.56 83 SER A O 1
ATOM 669 N N . TYR A 1 84 ? 7.347 8.163 -3.666 1.00 93.12 84 TYR A N 1
ATOM 670 C CA . TYR A 1 84 ? 6.481 7.481 -4.616 1.00 93.12 84 TYR A CA 1
ATOM 671 C C . TYR A 1 84 ? 5.909 8.492 -5.615 1.00 93.12 84 TYR A C 1
ATOM 673 O O . TYR A 1 84 ? 5.412 9.543 -5.198 1.00 93.12 84 TYR A O 1
ATOM 681 N N . PRO A 1 85 ? 5.945 8.200 -6.926 1.00 94.06 85 PRO A N 1
ATOM 682 C CA . PRO A 1 85 ? 5.196 8.974 -7.908 1.00 94.06 85 PRO A CA 1
ATOM 683 C C . PRO A 1 85 ? 3.705 9.004 -7.558 1.00 94.06 85 PRO A C 1
ATOM 685 O O . PRO A 1 85 ? 3.160 8.007 -7.094 1.00 94.06 85 PRO A O 1
ATOM 688 N N . SER A 1 86 ? 3.022 10.116 -7.834 1.00 94.19 86 SER A N 1
ATOM 689 C CA . SER A 1 86 ? 1.589 10.265 -7.524 1.00 94.19 86 SER A CA 1
ATOM 690 C C . SER A 1 86 ? 0.695 9.257 -8.250 1.00 94.19 86 SER A C 1
ATOM 692 O O . SER A 1 86 ? -0.391 8.950 -7.774 1.00 94.19 86 SER A O 1
ATOM 694 N N . TYR A 1 87 ? 1.149 8.734 -9.390 1.00 95.62 87 TYR A N 1
ATOM 695 C CA . TYR A 1 87 ? 0.430 7.712 -10.140 1.00 95.62 87 TYR A CA 1
ATOM 696 C C . TYR A 1 87 ? 0.610 6.303 -9.554 1.00 95.62 87 TYR A C 1
ATOM 698 O O . TYR A 1 87 ? -0.104 5.401 -9.967 1.00 95.62 87 TYR A O 1
ATOM 706 N N . TYR A 1 88 ? 1.576 6.063 -8.662 1.00 97.00 88 TYR A N 1
ATOM 707 C CA . TYR A 1 88 ? 1.907 4.719 -8.185 1.00 97.00 88 TYR A CA 1
ATOM 708 C C . TYR A 1 88 ? 0.902 4.252 -7.127 1.00 97.00 88 TYR A C 1
ATOM 710 O O . TYR A 1 88 ? 0.706 4.938 -6.128 1.00 97.00 88 TYR A O 1
ATOM 718 N N . GLY A 1 89 ? 0.295 3.081 -7.331 1.00 96.62 89 GLY A N 1
ATOM 719 C CA . GLY A 1 89 ? -0.732 2.482 -6.467 1.00 96.62 89 GLY A CA 1
ATOM 720 C C . GLY A 1 89 ? -0.304 1.220 -5.711 1.00 96.62 89 GLY A C 1
ATOM 721 O O . GLY A 1 89 ? -1.135 0.613 -5.041 1.00 96.62 89 GLY A O 1
ATOM 722 N N . GLY A 1 90 ? 0.959 0.801 -5.844 1.00 96.44 90 GLY A N 1
ATOM 723 C CA . GLY A 1 90 ? 1.478 -0.467 -5.317 1.00 96.44 90 GLY A CA 1
ATOM 724 C C . GLY A 1 90 ? 2.025 -1.378 -6.419 1.00 96.44 90 GLY A C 1
ATOM 725 O O . GLY A 1 90 ? 1.900 -1.091 -7.613 1.00 96.44 90 GLY A O 1
ATOM 726 N N . ALA A 1 91 ? 2.661 -2.480 -6.034 1.00 97.25 91 ALA A N 1
ATOM 727 C CA . ALA A 1 91 ? 3.148 -3.477 -6.980 1.00 97.25 91 ALA A CA 1
ATOM 728 C C . ALA A 1 91 ? 3.224 -4.860 -6.334 1.00 97.25 91 ALA A C 1
ATOM 730 O O . ALA A 1 91 ? 3.531 -4.985 -5.154 1.00 97.25 91 ALA A O 1
ATOM 731 N N . TYR A 1 92 ? 2.984 -5.903 -7.122 1.00 97.62 92 TYR A N 1
ATOM 732 C CA . TYR A 1 92 ? 3.053 -7.288 -6.661 1.00 97.62 92 TYR A CA 1
ATOM 733 C C . TYR A 1 92 ? 3.533 -8.215 -7.779 1.00 97.62 92 TYR A C 1
ATOM 735 O O . TYR A 1 92 ? 3.553 -7.851 -8.957 1.00 97.62 92 TYR A O 1
ATOM 743 N N . LEU A 1 93 ? 3.931 -9.432 -7.412 1.00 97.25 93 LEU A N 1
ATOM 744 C CA . LEU A 1 93 ? 4.218 -10.492 -8.373 1.00 97.25 93 LEU A CA 1
ATOM 745 C C . LEU A 1 93 ? 2.968 -11.335 -8.574 1.00 97.25 93 LEU A C 1
ATOM 747 O O . LEU A 1 93 ? 2.395 -11.848 -7.612 1.00 97.25 93 LEU A O 1
ATOM 751 N N . ASN A 1 94 ? 2.547 -11.489 -9.825 1.00 96.50 94 ASN A N 1
ATOM 752 C CA . ASN A 1 94 ? 1.437 -12.372 -10.146 1.00 96.50 94 ASN A CA 1
ATOM 753 C C . ASN A 1 94 ? 1.859 -13.856 -10.076 1.00 96.50 94 ASN A C 1
ATOM 755 O O . ASN A 1 94 ? 3.017 -14.192 -9.815 1.00 96.50 94 ASN A O 1
ATOM 759 N N . LYS A 1 95 ? 0.915 -14.769 -10.331 1.00 96.00 95 LYS A N 1
ATOM 760 C CA . LYS A 1 95 ? 1.151 -16.222 -10.244 1.00 96.00 95 LYS A CA 1
ATOM 761 C C . LYS A 1 95 ? 2.195 -16.729 -11.244 1.00 96.00 95 LYS A C 1
ATOM 763 O O . LYS A 1 95 ? 2.810 -17.762 -11.005 1.00 96.00 95 LYS A O 1
ATOM 768 N N . GLU A 1 96 ? 2.411 -16.003 -12.336 1.00 95.81 96 GLU A N 1
ATOM 769 C CA . GLU A 1 96 ? 3.424 -16.293 -13.352 1.00 95.81 96 GLU A CA 1
ATOM 770 C C . GLU A 1 96 ? 4.789 -15.652 -13.036 1.00 95.81 96 GLU A C 1
ATOM 772 O O . GLU A 1 96 ? 5.709 -15.740 -13.847 1.00 95.81 96 GLU A O 1
ATOM 777 N N . GLY A 1 97 ? 4.934 -14.988 -11.883 1.00 95.75 97 GLY A N 1
ATOM 778 C CA . GLY A 1 97 ? 6.166 -14.308 -11.482 1.00 95.75 97 GLY A CA 1
ATOM 779 C C . GLY A 1 97 ? 6.439 -13.010 -12.245 1.00 95.75 97 GLY A C 1
ATOM 780 O O . GLY A 1 97 ? 7.572 -12.528 -12.240 1.00 95.75 97 GLY A O 1
ATOM 781 N N . LYS A 1 98 ? 5.430 -12.436 -12.913 1.00 96.81 98 LYS A N 1
ATOM 782 C CA . LYS A 1 98 ? 5.526 -11.129 -13.573 1.00 96.81 98 LYS A CA 1
ATOM 783 C C . LYS A 1 98 ? 5.211 -10.013 -12.587 1.00 96.81 98 LYS A C 1
ATOM 785 O O . LYS A 1 98 ? 4.294 -10.136 -11.777 1.00 96.81 98 LYS A O 1
ATOM 790 N N . LEU A 1 99 ? 5.944 -8.908 -12.704 1.00 97.88 99 LEU A N 1
ATOM 791 C CA . LEU A 1 99 ? 5.665 -7.694 -11.946 1.00 97.88 99 LEU A CA 1
ATOM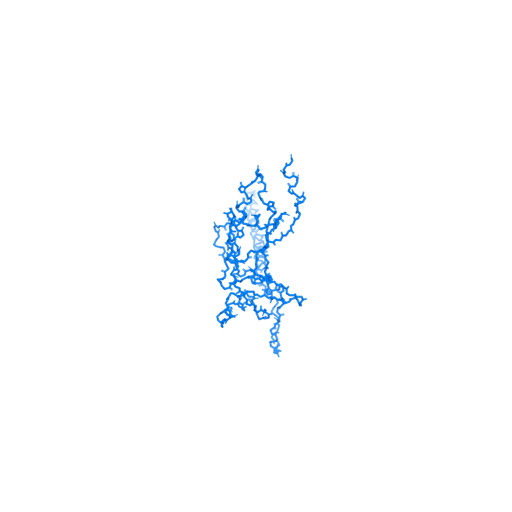 792 C C . LEU A 1 99 ? 4.392 -7.037 -12.478 1.00 97.88 99 LEU A C 1
ATOM 794 O O . LEU A 1 99 ? 4.335 -6.669 -13.651 1.00 97.88 99 LEU A O 1
ATOM 798 N N . VAL A 1 100 ? 3.410 -6.849 -11.605 1.00 98.06 100 VAL A N 1
ATOM 799 C CA . VAL A 1 100 ? 2.240 -6.008 -11.847 1.00 98.06 100 VAL A CA 1
ATOM 800 C C . VAL A 1 100 ? 2.422 -4.718 -11.060 1.00 98.06 100 VAL A C 1
ATOM 802 O O . VAL A 1 100 ? 2.641 -4.759 -9.851 1.00 98.06 100 VAL A O 1
ATOM 805 N N . VAL A 1 101 ? 2.333 -3.579 -11.742 1.00 97.75 101 VAL A N 1
ATOM 806 C CA . VAL A 1 101 ? 2.395 -2.246 -11.140 1.00 97.75 101 VAL A CA 1
ATOM 807 C C . VAL A 1 101 ? 1.011 -1.618 -11.210 1.00 97.75 101 VAL A C 1
ATOM 809 O O . VAL A 1 101 ? 0.456 -1.455 -12.298 1.00 97.75 101 VAL A O 1
ATOM 812 N N . LYS A 1 102 ? 0.463 -1.263 -10.047 1.00 97.44 102 LYS A N 1
ATOM 813 C CA . LYS A 1 102 ? -0.806 -0.549 -9.928 1.00 97.44 102 LYS A CA 1
ATOM 814 C C . LYS A 1 102 ? -0.585 0.928 -10.242 1.00 97.44 102 LYS A C 1
ATOM 816 O O . LYS A 1 102 ? 0.328 1.551 -9.694 1.00 97.44 102 LYS A O 1
ATOM 821 N N . VAL A 1 103 ? -1.410 1.479 -11.122 1.00 96.94 103 VAL A N 1
ATOM 822 C CA . VAL A 1 103 ? -1.341 2.872 -11.565 1.00 96.94 103 VAL A CA 1
ATOM 823 C C . VAL A 1 103 ? -2.699 3.541 -11.394 1.00 96.94 103 VAL A C 1
ATOM 825 O O . VAL A 1 103 ? -3.711 3.038 -11.872 1.00 96.94 103 VAL A O 1
ATOM 828 N N . VAL A 1 104 ? -2.717 4.698 -10.739 1.00 95.06 104 VAL A N 1
ATOM 829 C CA . VAL A 1 104 ? -3.928 5.494 -10.535 1.00 95.06 104 VAL A CA 1
ATOM 830 C C . VAL A 1 104 ? -4.375 6.121 -11.856 1.00 95.06 104 VAL A C 1
ATOM 832 O O . VAL A 1 104 ? -3.563 6.700 -12.581 1.00 95.06 104 VAL A O 1
ATOM 835 N N . ASN A 1 105 ? -5.681 6.092 -12.133 1.00 81.19 105 ASN A N 1
ATOM 836 C CA . ASN A 1 105 ? -6.305 6.627 -13.352 1.00 81.19 105 ASN A CA 1
ATOM 837 C C . ASN A 1 105 ? -5.898 5.877 -14.636 1.00 81.19 105 ASN A C 1
ATOM 839 O O . ASN A 1 105 ? -5.855 4.661 -14.673 1.00 81.19 105 ASN A O 1
ATOM 843 N N . LYS A 1 106 ? -5.688 6.587 -15.748 1.00 78.06 106 LYS A N 1
ATOM 844 C CA . LYS A 1 106 ? -5.312 5.994 -17.036 1.00 78.06 106 LYS A CA 1
ATOM 845 C C . LYS A 1 106 ? -3.800 6.003 -17.214 1.00 78.06 106 LYS A C 1
ATOM 847 O O . LYS A 1 106 ? -3.133 6.970 -16.846 1.00 78.06 106 LYS A O 1
ATOM 852 N N . THR A 1 107 ? -3.291 4.994 -17.903 1.00 75.38 107 THR A N 1
ATOM 853 C CA . THR A 1 107 ? -1.915 4.988 -18.394 1.00 75.38 107 THR A CA 1
ATOM 854 C C . THR A 1 107 ? -1.714 6.088 -19.448 1.00 75.38 107 THR A C 1
ATOM 856 O O . THR A 1 107 ? -2.576 6.318 -20.301 1.00 75.38 107 THR A O 1
ATOM 859 N N . SER A 1 108 ? -0.580 6.786 -19.383 1.00 86.81 108 SER A N 1
ATOM 860 C CA . SER A 1 108 ? -0.103 7.723 -20.406 1.00 86.81 108 SER A CA 1
ATOM 861 C C . SER A 1 108 ? 1.281 7.290 -20.891 1.00 86.81 108 SER A C 1
ATOM 863 O O . SER A 1 108 ? 1.998 6.606 -20.163 1.00 86.81 108 SER A O 1
ATOM 865 N N . GLU A 1 109 ? 1.697 7.733 -22.083 1.00 90.06 109 GLU A N 1
ATOM 866 C CA . GLU A 1 109 ? 3.057 7.458 -22.580 1.00 90.06 109 GLU A CA 1
ATOM 867 C C . GLU A 1 109 ? 4.152 7.933 -21.611 1.00 90.06 109 GLU A C 1
ATOM 869 O O . GLU A 1 109 ? 5.240 7.367 -21.572 1.00 90.06 109 GLU A O 1
ATOM 874 N N . GLU A 1 110 ? 3.887 8.996 -20.848 1.00 92.25 110 GLU A N 1
ATOM 875 C CA . GLU A 1 110 ? 4.813 9.512 -19.840 1.00 92.25 110 GLU A CA 1
ATOM 876 C C . GLU A 1 110 ? 4.956 8.539 -18.665 1.00 92.25 110 GLU A C 1
ATOM 878 O O . GLU A 1 110 ? 6.078 8.225 -18.273 1.00 92.25 110 GLU A O 1
ATOM 883 N N . ILE A 1 111 ? 3.836 8.009 -18.159 1.00 93.81 111 ILE A N 1
ATOM 884 C CA . ILE A 1 111 ? 3.836 7.016 -17.078 1.00 93.81 111 ILE A CA 1
ATOM 885 C C . ILE A 1 111 ? 4.534 5.731 -17.536 1.00 93.81 111 ILE A C 1
ATOM 887 O O . ILE A 1 111 ? 5.347 5.187 -16.795 1.00 93.81 111 ILE A O 1
ATOM 891 N N . GLU A 1 112 ? 4.280 5.261 -18.760 1.00 92.31 112 GLU A N 1
ATOM 892 C CA . GLU A 1 112 ? 4.952 4.070 -19.297 1.00 92.31 112 GLU A CA 1
ATOM 893 C C . GLU A 1 112 ? 6.468 4.267 -19.391 1.00 92.31 112 GLU A C 1
ATOM 895 O O . GLU A 1 112 ? 7.231 3.416 -18.935 1.00 92.31 112 GLU A O 1
ATOM 900 N N . LYS A 1 113 ? 6.922 5.407 -19.929 1.00 93.94 113 LYS A N 1
ATOM 901 C CA . LYS A 1 113 ? 8.355 5.729 -20.032 1.00 93.94 113 LYS A CA 1
ATOM 902 C C . LYS A 1 113 ? 9.019 5.828 -18.659 1.00 93.94 113 LYS A C 1
ATOM 904 O O . LYS A 1 113 ? 10.133 5.324 -18.487 1.00 93.94 113 LYS A O 1
ATOM 909 N N . ASP A 1 114 ? 8.354 6.449 -17.686 1.00 95.06 114 ASP A N 1
ATOM 910 C CA . ASP A 1 114 ? 8.857 6.533 -16.313 1.00 95.06 114 ASP A CA 1
ATOM 911 C C . ASP A 1 114 ? 8.935 5.140 -15.669 1.00 95.06 114 ASP A C 1
ATOM 913 O O . ASP A 1 114 ? 9.968 4.783 -15.107 1.00 95.06 114 ASP A O 1
ATOM 917 N N . LEU A 1 115 ? 7.912 4.293 -15.834 1.00 95.06 115 LEU A N 1
ATOM 918 C CA . LEU A 1 115 ? 7.917 2.919 -15.321 1.00 95.06 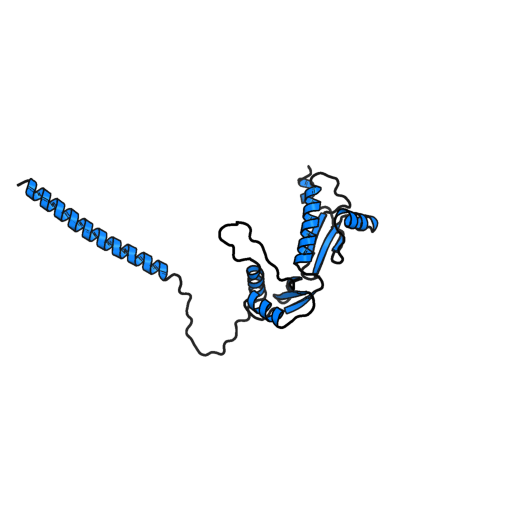115 LEU A CA 1
ATOM 919 C C . LEU A 1 115 ? 9.020 2.057 -15.936 1.00 95.06 115 LEU A C 1
ATOM 921 O O . LEU A 1 115 ? 9.716 1.361 -15.196 1.00 95.06 115 LEU A O 1
ATOM 925 N N . ILE A 1 116 ? 9.224 2.126 -17.253 1.00 94.94 116 ILE A N 1
ATOM 926 C CA . ILE A 1 116 ? 10.318 1.419 -17.939 1.00 94.94 116 ILE A CA 1
ATOM 927 C C . ILE A 1 116 ? 11.669 1.869 -17.373 1.00 94.94 116 ILE A C 1
ATOM 929 O O . ILE A 1 116 ? 12.528 1.042 -17.064 1.00 94.94 116 ILE A O 1
ATOM 933 N N . THR A 1 117 ? 11.838 3.179 -17.178 1.00 95.62 117 THR A N 1
ATOM 934 C CA . THR A 1 117 ? 13.060 3.761 -16.608 1.00 95.62 117 THR A CA 1
ATOM 935 C C . THR A 1 117 ? 13.300 3.263 -15.182 1.00 95.62 117 THR A C 1
ATOM 937 O O . THR A 1 117 ? 14.403 2.829 -14.856 1.00 95.62 117 THR A O 1
ATOM 940 N N . ARG A 1 118 ? 12.266 3.272 -14.333 1.00 95.38 118 ARG A N 1
ATOM 941 C CA . ARG A 1 118 ? 12.339 2.825 -12.933 1.00 95.38 118 ARG A CA 1
ATOM 942 C C . ARG A 1 118 ? 12.588 1.330 -12.791 1.00 95.38 118 ARG A C 1
ATOM 944 O O . ARG A 1 118 ? 13.358 0.929 -11.925 1.00 95.38 118 ARG A O 1
ATOM 951 N N . CYS A 1 119 ? 11.961 0.514 -13.635 1.00 95.69 119 CYS A N 1
ATOM 952 C CA . CYS A 1 119 ? 12.149 -0.936 -13.628 1.00 95.69 119 CYS A CA 1
ATOM 953 C C . CYS A 1 119 ? 13.481 -1.358 -14.275 1.00 95.69 119 CYS A C 1
ATOM 955 O O . CYS A 1 119 ? 13.890 -2.511 -14.138 1.00 95.69 119 CYS A O 1
ATOM 957 N N . GLY A 1 120 ? 14.171 -0.445 -14.969 1.00 94.19 120 GLY A N 1
ATOM 958 C CA . GLY A 1 120 ? 15.397 -0.739 -15.713 1.00 94.19 120 GLY A CA 1
ATOM 959 C C . GLY A 1 120 ? 15.158 -1.533 -17.002 1.00 94.19 120 GLY A C 1
ATOM 960 O O . GLY A 1 120 ? 16.099 -2.101 -17.548 1.00 94.19 120 GLY A O 1
ATOM 961 N N . GLY A 1 121 ? 13.915 -1.597 -17.487 1.00 91.25 121 GLY A N 1
ATOM 962 C CA . GLY A 1 121 ? 13.543 -2.381 -18.659 1.00 91.25 121 GLY A CA 1
ATOM 963 C C . GLY A 1 121 ? 12.034 -2.532 -18.852 1.00 91.25 121 GLY A C 1
ATOM 964 O O . GLY A 1 121 ? 11.226 -2.076 -18.043 1.00 91.25 121 GLY A O 1
ATOM 965 N N . ASN A 1 122 ? 11.668 -3.188 -19.953 1.00 90.00 122 ASN A N 1
ATOM 966 C CA . ASN A 1 122 ? 10.289 -3.558 -20.274 1.00 90.00 122 ASN A CA 1
ATOM 967 C C . ASN A 1 122 ? 9.898 -4.875 -19.577 1.00 90.00 122 ASN A C 1
ATOM 969 O O . ASN A 1 122 ? 10.767 -5.639 -19.164 1.00 90.00 122 ASN A O 1
ATOM 973 N N . GLY A 1 123 ? 8.598 -5.188 -19.530 1.00 88.88 123 GLY A N 1
ATOM 974 C CA . GLY A 1 123 ? 8.096 -6.504 -19.100 1.00 88.88 123 GLY A CA 1
ATOM 975 C C . GLY A 1 123 ? 7.199 -6.491 -17.861 1.00 88.88 123 GLY A C 1
ATOM 976 O O . GLY A 1 123 ? 6.620 -7.526 -17.527 1.00 88.88 123 GLY A O 1
ATOM 977 N N . SER A 1 124 ? 7.038 -5.335 -17.212 1.00 94.00 124 SER A N 1
ATOM 978 C CA . SER A 1 124 ? 5.999 -5.133 -16.204 1.00 94.00 124 SER A CA 1
ATOM 979 C C . SER A 1 124 ? 4.612 -5.055 -16.848 1.00 94.00 124 SER A C 1
ATOM 981 O O . SER A 1 124 ? 4.447 -4.640 -17.997 1.00 94.00 124 SER A O 1
ATOM 983 N N . ILE A 1 125 ? 3.603 -5.482 -16.097 1.00 95.50 125 ILE A N 1
ATOM 984 C CA . ILE A 1 125 ? 2.191 -5.325 -16.432 1.00 95.50 125 ILE A CA 1
ATOM 985 C C . ILE A 1 125 ? 1.693 -4.085 -15.699 1.00 95.50 125 ILE A C 1
ATOM 987 O O . ILE A 1 125 ? 1.899 -3.963 -14.493 1.00 95.50 125 ILE A O 1
ATOM 991 N N . VAL A 1 126 ? 1.025 -3.185 -16.412 1.00 95.25 126 VAL A N 1
ATOM 992 C CA . VAL A 1 126 ? 0.336 -2.048 -15.796 1.00 95.25 126 VAL A CA 1
ATOM 993 C C . VAL A 1 126 ? -1.113 -2.437 -15.544 1.00 95.25 126 VAL A C 1
ATOM 995 O O . VAL A 1 126 ? -1.804 -2.871 -16.464 1.00 95.25 126 VAL A O 1
ATOM 998 N N . ASP A 1 127 ? -1.555 -2.284 -14.301 1.00 95.88 127 ASP A N 1
ATOM 999 C CA . ASP A 1 127 ? -2.934 -2.512 -13.877 1.00 95.88 127 ASP A CA 1
ATOM 1000 C C . ASP A 1 127 ? -3.491 -1.236 -13.240 1.00 95.88 127 ASP A C 1
ATOM 1002 O O . ASP A 1 127 ? -2.787 -0.547 -12.505 1.00 95.88 127 ASP A O 1
ATOM 1006 N N . ILE A 1 128 ? -4.738 -0.891 -13.539 1.00 95.94 128 ILE A N 1
ATOM 1007 C CA . ILE A 1 128 ? -5.320 0.381 -13.106 1.00 95.94 128 ILE A CA 1
ATOM 1008 C C . ILE A 1 128 ? -5.932 0.253 -11.711 1.00 95.94 128 ILE A C 1
ATOM 1010 O O . ILE A 1 128 ? -6.560 -0.753 -11.383 1.00 95.94 128 ILE A O 1
ATOM 1014 N N . CYS A 1 129 ? -5.765 1.287 -10.890 1.00 96.25 129 CYS A N 1
ATOM 1015 C CA . CYS A 1 129 ? -6.312 1.359 -9.542 1.00 96.25 129 CYS A CA 1
ATOM 1016 C C . CYS A 1 129 ? -6.912 2.735 -9.222 1.00 96.25 129 CYS A C 1
ATOM 1018 O O . CYS A 1 129 ? -6.777 3.686 -9.996 1.00 96.25 129 CYS A O 1
ATOM 1020 N N . GLU A 1 130 ? -7.617 2.823 -8.095 1.00 96.12 130 GLU A N 1
ATOM 1021 C CA . GLU A 1 130 ? -8.336 4.036 -7.690 1.00 96.12 130 GLU A CA 1
ATOM 1022 C C . GLU A 1 130 ? -7.500 4.909 -6.748 1.00 96.12 130 GLU A C 1
ATOM 1024 O O . GLU A 1 130 ? -7.505 6.129 -6.882 1.00 96.12 130 GLU A O 1
ATOM 1029 N N . TYR A 1 131 ? -6.725 4.289 -5.857 1.00 97.06 131 TYR A N 1
ATOM 1030 C CA . TYR A 1 131 ? -5.998 4.971 -4.790 1.00 97.06 131 TYR A CA 1
ATOM 1031 C C . TYR A 1 131 ? -4.491 4.891 -5.015 1.00 97.06 131 TYR A C 1
ATOM 1033 O O . TYR A 1 131 ? -3.947 3.837 -5.357 1.00 97.06 131 TYR A O 1
ATOM 1041 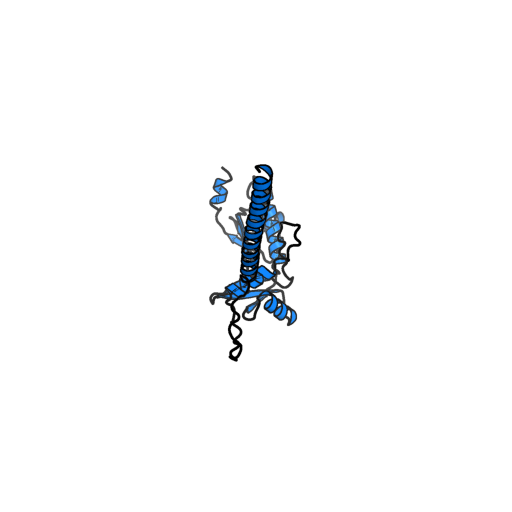N N . SER A 1 132 ? -3.793 6.001 -4.801 1.00 96.81 132 SER A N 1
ATOM 1042 C CA . SER A 1 132 ? -2.333 6.020 -4.805 1.00 96.81 132 SER A CA 1
ATOM 1043 C C . SER A 1 132 ? -1.780 5.334 -3.561 1.00 96.81 132 SER A C 1
ATOM 1045 O O . SER A 1 132 ? -2.372 5.340 -2.483 1.00 96.81 132 SER A O 1
ATOM 1047 N N . TYR A 1 133 ? -0.576 4.790 -3.682 1.00 96.94 133 TYR A N 1
ATOM 1048 C CA . TYR A 1 133 ? 0.131 4.174 -2.568 1.00 96.94 133 TYR A CA 1
ATOM 1049 C C . TYR A 1 133 ? 0.394 5.186 -1.444 1.00 96.94 133 TYR A C 1
ATOM 1051 O O . TYR A 1 133 ? 0.367 4.831 -0.271 1.00 96.94 133 TYR A O 1
ATOM 1059 N N . SER A 1 134 ? 0.582 6.465 -1.787 1.00 95.25 134 SER A N 1
ATOM 1060 C CA . SER A 1 134 ? 0.716 7.552 -0.811 1.00 95.25 134 SER A CA 1
ATOM 1061 C C . SER A 1 134 ? -0.567 7.776 -0.001 1.00 95.25 134 SER A C 1
ATOM 1063 O O . SER A 1 134 ? -0.482 8.023 1.198 1.00 95.25 134 SER A O 1
ATOM 1065 N N . GLU A 1 135 ? -1.753 7.663 -0.610 1.00 96.56 135 GLU A N 1
ATOM 1066 C CA . GLU A 1 135 ? -3.030 7.722 0.122 1.00 96.56 135 GLU A CA 1
ATOM 1067 C C . GLU A 1 135 ? -3.162 6.553 1.104 1.00 96.56 135 GLU A C 1
ATOM 1069 O O . GLU A 1 135 ? -3.489 6.769 2.274 1.00 96.56 135 GLU A O 1
ATOM 1074 N N . LEU A 1 136 ? -2.812 5.339 0.663 1.00 97.88 136 LEU A N 1
ATOM 1075 C CA . LEU A 1 136 ? -2.817 4.150 1.520 1.00 97.88 136 LEU A CA 1
ATOM 1076 C C . LEU A 1 136 ? -1.813 4.282 2.680 1.00 97.88 136 LEU A C 1
ATOM 1078 O O . LEU A 1 136 ? -2.156 4.006 3.828 1.00 97.88 136 LEU A O 1
ATOM 1082 N N . LEU A 1 137 ? -0.593 4.763 2.418 1.00 96.19 137 LEU A N 1
ATOM 1083 C CA . LEU A 1 137 ? 0.422 4.993 3.453 1.00 96.19 137 LEU A CA 1
ATOM 1084 C C . LEU A 1 137 ? -0.005 6.051 4.474 1.00 96.19 137 LEU A C 1
ATOM 1086 O O . LEU A 1 137 ? 0.200 5.857 5.669 1.00 96.19 137 LEU A O 1
ATOM 1090 N N . ASN A 1 138 ? -0.633 7.141 4.032 1.00 96.38 138 ASN A N 1
ATOM 1091 C CA . ASN A 1 138 ? -1.124 8.178 4.940 1.00 96.38 138 ASN A CA 1
ATOM 1092 C C . ASN A 1 138 ? -2.219 7.639 5.877 1.00 96.38 138 ASN A C 1
ATOM 1094 O O . ASN A 1 138 ? -2.270 8.004 7.051 1.00 96.38 138 ASN A O 1
ATOM 1098 N N . ALA A 1 139 ? -3.110 6.777 5.379 1.00 98.06 139 ALA A N 1
ATOM 1099 C CA . ALA A 1 139 ? -4.110 6.120 6.218 1.00 98.06 139 ALA A CA 1
ATOM 1100 C C . ALA A 1 139 ? -3.471 5.111 7.185 1.00 98.06 139 ALA A C 1
ATOM 1102 O O . ALA A 1 139 ? -3.805 5.112 8.371 1.00 98.06 139 ALA A O 1
ATOM 1103 N N . ALA A 1 140 ? -2.518 4.304 6.706 1.00 96.94 140 ALA A N 1
ATOM 1104 C CA . ALA A 1 140 ? -1.725 3.393 7.531 1.00 96.94 140 ALA A CA 1
ATOM 1105 C C . ALA A 1 140 ? -1.027 4.126 8.688 1.00 96.94 140 ALA A C 1
ATOM 1107 O O . ALA A 1 140 ? -1.147 3.712 9.837 1.00 96.94 140 ALA A O 1
ATOM 1108 N N . GLU A 1 141 ? -0.392 5.269 8.420 1.00 95.56 141 GLU A N 1
ATOM 1109 C CA . GLU A 1 141 ? 0.270 6.081 9.445 1.00 95.56 141 GLU A CA 1
ATOM 1110 C C . GLU A 1 141 ? -0.714 6.582 10.518 1.00 95.56 141 GLU A C 1
ATOM 1112 O O . GLU A 1 141 ? -0.411 6.549 11.712 1.00 95.56 141 GLU A O 1
ATOM 1117 N N . LYS A 1 142 ? -1.922 7.013 10.129 1.00 95.88 142 LYS A N 1
ATOM 1118 C CA . LYS A 1 142 ? -2.970 7.406 11.089 1.00 95.88 142 LYS A CA 1
ATOM 1119 C C . LYS A 1 142 ? -3.386 6.233 11.987 1.00 95.88 142 LYS A C 1
ATOM 1121 O O . LYS A 1 142 ? -3.534 6.425 13.194 1.00 95.88 142 LYS A O 1
ATOM 1126 N N . MET A 1 143 ? -3.543 5.031 11.425 1.00 94.81 143 MET A N 1
ATOM 1127 C CA . MET A 1 143 ? -3.875 3.820 12.188 1.00 94.81 143 MET A CA 1
ATOM 1128 C C . MET A 1 143 ? -2.743 3.384 13.123 1.00 94.81 143 MET A C 1
ATOM 1130 O O . MET A 1 143 ? -3.009 3.060 14.280 1.00 94.81 143 MET A O 1
ATOM 1134 N N . ASP A 1 144 ? -1.490 3.429 12.668 1.00 92.50 144 ASP A N 1
ATOM 1135 C CA . ASP A 1 144 ? -0.321 3.154 13.511 1.00 92.50 144 ASP A CA 1
ATOM 1136 C C . ASP A 1 144 ? -0.241 4.135 14.681 1.00 92.50 144 ASP A C 1
ATOM 1138 O O . ASP A 1 144 ? -0.102 3.728 15.836 1.00 92.50 144 ASP A O 1
ATOM 1142 N N . ASN A 1 145 ? -0.400 5.433 14.414 1.00 91.56 145 ASN A N 1
ATOM 1143 C CA . ASN A 1 145 ? -0.418 6.459 15.454 1.00 91.56 145 ASN A CA 1
ATOM 1144 C C . ASN A 1 145 ? -1.554 6.232 16.461 1.00 91.56 145 ASN A C 1
ATOM 1146 O O . ASN A 1 145 ? -1.347 6.396 17.668 1.00 91.56 145 ASN A O 1
ATOM 1150 N N . TYR A 1 146 ? -2.732 5.804 15.993 1.00 91.06 146 TYR A N 1
ATOM 1151 C CA . TYR A 1 146 ? -3.834 5.423 16.872 1.00 91.06 146 TYR A CA 1
ATOM 1152 C C . TYR A 1 146 ? -3.444 4.248 17.779 1.00 91.06 146 TYR A C 1
ATOM 1154 O O . TYR A 1 146 ? -3.523 4.381 19.002 1.00 91.06 146 TYR A O 1
ATOM 1162 N N . LEU A 1 147 ? -2.944 3.139 17.220 1.00 87.12 147 LEU A N 1
ATOM 1163 C CA . LEU A 1 147 ? -2.507 1.963 17.987 1.00 87.12 147 LEU A CA 1
ATOM 1164 C C . LEU A 1 147 ? -1.413 2.314 19.008 1.00 87.12 147 LEU A C 1
ATOM 1166 O O . LEU A 1 147 ? -1.476 1.895 20.166 1.00 87.12 147 LEU A O 1
ATOM 1170 N N . LEU A 1 148 ? -0.443 3.145 18.619 1.00 85.94 148 LEU A N 1
ATOM 1171 C CA . LEU A 1 148 ? 0.621 3.622 19.504 1.00 85.94 148 LEU A CA 1
ATOM 1172 C C . LEU A 1 148 ? 0.092 4.503 20.641 1.00 85.94 148 LEU A C 1
ATOM 1174 O O . LEU A 1 148 ? 0.614 4.431 21.755 1.00 85.94 148 LEU A O 1
ATOM 1178 N N . SER A 1 149 ? -0.948 5.305 20.397 1.00 86.31 149 SER A N 1
ATOM 1179 C CA . SER A 1 149 ? -1.577 6.143 21.427 1.00 86.31 149 SER A CA 1
ATOM 1180 C C . SER A 1 149 ? -2.339 5.329 22.483 1.00 86.31 149 SER A C 1
ATOM 1182 O O . SER A 1 149 ? -2.476 5.769 23.625 1.00 86.31 149 SER A O 1
ATOM 1184 N N . LYS A 1 150 ? -2.793 4.115 22.137 1.00 80.62 150 LYS A N 1
ATOM 1185 C CA . LYS A 1 150 ? -3.586 3.227 23.005 1.00 80.62 150 LYS A CA 1
ATOM 1186 C C . LYS A 1 150 ? -2.746 2.216 23.787 1.00 80.62 150 LYS A C 1
ATOM 1188 O O . LYS A 1 150 ? -3.302 1.295 24.373 1.00 80.62 150 LYS A O 1
ATOM 1193 N N . LYS A 1 151 ? -1.423 2.416 23.864 1.00 63.19 151 LYS A N 1
ATOM 1194 C CA . LYS A 1 151 ? -0.408 1.470 24.374 1.00 63.19 151 LYS A CA 1
ATOM 1195 C C . LYS A 1 151 ? -0.666 0.820 25.748 1.00 63.19 151 LYS A C 1
ATOM 1197 O O . LYS A 1 151 ? 0.069 -0.098 26.079 1.00 63.19 151 LYS A O 1
ATOM 1202 N N . ASN A 1 152 ? -1.648 1.276 26.532 1.00 55.28 152 ASN A N 1
ATOM 1203 C CA . ASN A 1 152 ? -2.051 0.712 27.830 1.00 55.28 152 ASN A CA 1
ATOM 1204 C C . ASN A 1 152 ? -3.555 0.905 28.157 1.00 55.28 152 ASN A C 1
ATOM 1206 O O . ASN A 1 152 ? -3.930 0.934 29.327 1.00 55.28 152 ASN A O 1
ATOM 1210 N N . ALA A 1 153 ? -4.416 1.096 27.158 1.00 57.16 153 ALA A N 1
ATOM 1211 C CA . ALA A 1 153 ? -5.853 1.301 27.351 1.00 57.16 153 ALA A CA 1
ATOM 1212 C C . ALA A 1 153 ? -6.635 0.170 26.677 1.00 57.16 153 ALA A C 1
ATOM 1214 O O . ALA A 1 153 ? -6.111 -0.451 25.752 1.00 57.16 153 ALA A O 1
ATOM 1215 N N . ASP A 1 154 ? -7.860 -0.094 27.150 1.00 70.25 154 ASP A N 1
ATOM 1216 C CA . ASP A 1 154 ? -8.841 -0.957 26.479 1.00 70.25 154 ASP A CA 1
ATOM 1217 C C . ASP A 1 154 ? -8.696 -0.838 24.965 1.00 70.25 154 ASP A C 1
ATOM 1219 O O . ASP A 1 154 ? -8.654 0.279 24.457 1.00 70.25 154 ASP A O 1
ATOM 1223 N N . ASN A 1 155 ? -8.570 -1.968 24.267 1.00 71.62 155 ASN A N 1
ATOM 1224 C CA . ASN A 1 155 ? -8.529 -1.989 22.811 1.00 71.62 155 ASN A CA 1
ATOM 1225 C C . ASN A 1 155 ? -9.960 -1.756 22.315 1.00 71.62 155 ASN A C 1
ATOM 1227 O O . ASN A 1 155 ? -10.734 -2.723 22.277 1.00 71.62 155 ASN A O 1
ATOM 1231 N N . PRO A 1 156 ? -10.352 -0.500 22.027 1.00 73.44 156 PRO A N 1
ATOM 1232 C CA . PRO A 1 156 ? -11.724 -0.237 21.647 1.00 73.44 156 PRO A CA 1
ATOM 1233 C C . PRO A 1 156 ? -11.979 -0.973 20.334 1.00 73.44 156 PRO A C 1
ATOM 1235 O O . PRO A 1 156 ? -11.058 -1.171 19.538 1.00 73.44 156 PRO A O 1
ATOM 1238 N N . PHE A 1 157 ? -13.206 -1.465 20.165 1.00 84.62 157 PHE A N 1
ATOM 1239 C CA . PHE A 1 157 ? -13.628 -2.217 18.984 1.00 84.62 157 PHE A CA 1
ATOM 1240 C C . PHE A 1 157 ? -12.730 -3.409 18.587 1.00 84.62 157 PHE A C 1
ATOM 1242 O O . PHE A 1 157 ? -12.833 -3.919 17.472 1.00 84.62 157 PHE A O 1
ATOM 1249 N N . GLU A 1 158 ? -11.890 -3.906 19.503 1.00 89.69 158 GLU A N 1
ATOM 1250 C CA . GLU A 1 158 ? -10.994 -5.039 19.270 1.00 89.69 158 GLU A CA 1
ATOM 1251 C C . GLU A 1 158 ? -10.099 -4.859 18.024 1.00 89.69 158 GLU A C 1
ATOM 1253 O O . GLU A 1 158 ? -9.910 -5.790 17.243 1.00 89.69 158 GLU A O 1
ATOM 1258 N N . PHE A 1 159 ? -9.536 -3.660 17.829 1.00 91.81 159 PHE A N 1
ATOM 1259 C CA . PHE A 1 159 ? -8.641 -3.359 16.708 1.00 91.81 159 PHE A CA 1
ATOM 1260 C C . PHE A 1 159 ? -7.267 -4.014 16.868 1.00 91.81 159 PHE A C 1
ATOM 1262 O O . PHE A 1 159 ? -6.480 -3.664 17.746 1.00 91.81 159 PHE A O 1
ATOM 1269 N N . TYR A 1 160 ? -6.966 -5.002 16.030 1.00 90.44 160 TYR A N 1
ATOM 1270 C CA . TYR A 1 160 ? -5.762 -5.828 16.156 1.00 90.44 160 TYR A CA 1
ATOM 1271 C C . TYR A 1 160 ? -4.628 -5.440 15.206 1.00 90.44 160 TYR A C 1
ATOM 1273 O O . TYR A 1 160 ? -3.506 -5.915 15.381 1.00 90.44 160 TYR A O 1
ATOM 1281 N N . GLY A 1 161 ? -4.897 -4.580 14.227 1.00 92.31 161 GLY A N 1
ATOM 1282 C CA . GLY A 1 161 ? -3.909 -4.100 13.268 1.00 92.31 161 GLY A CA 1
ATOM 1283 C C . GLY A 1 161 ? -4.491 -3.968 11.871 1.00 92.31 161 GLY A C 1
ATOM 1284 O O . GLY A 1 161 ? -5.697 -4.099 11.666 1.00 92.31 161 GLY A O 1
ATOM 1285 N N . PHE A 1 162 ? -3.624 -3.736 10.895 1.00 95.69 162 PHE A N 1
ATOM 1286 C CA . PHE A 1 162 ? -4.020 -3.557 9.505 1.00 95.69 162 PHE A CA 1
ATOM 1287 C C . PHE A 1 162 ? -2.903 -3.999 8.551 1.00 95.69 162 PHE A C 1
ATOM 1289 O O . PHE A 1 162 ? -1.758 -4.191 8.963 1.00 95.69 162 PHE A O 1
ATOM 1296 N N . SER A 1 163 ? -3.226 -4.146 7.268 1.00 96.19 163 SER A N 1
ATOM 1297 C CA . SER A 1 163 ? -2.239 -4.361 6.205 1.00 96.19 163 SER A CA 1
ATOM 1298 C C . SER A 1 163 ? -2.679 -3.719 4.897 1.00 96.19 163 SER A C 1
ATOM 1300 O O . SER A 1 163 ? -3.837 -3.851 4.505 1.00 96.19 163 SER A O 1
ATOM 1302 N N . ILE A 1 164 ? -1.747 -3.083 4.190 1.00 97.19 164 ILE A N 1
ATOM 1303 C CA . ILE A 1 164 ? -1.966 -2.642 2.809 1.00 97.19 164 ILE A CA 1
ATOM 1304 C C . ILE A 1 164 ? -1.999 -3.880 1.902 1.00 97.19 164 ILE A C 1
ATOM 1306 O O . ILE A 1 164 ? -1.091 -4.710 1.952 1.00 97.19 164 ILE A O 1
ATOM 1310 N N . CYS A 1 165 ? -3.038 -4.005 1.077 1.00 96.31 165 CYS A N 1
ATOM 1311 C CA . CYS A 1 165 ? -3.157 -5.047 0.064 1.00 96.31 165 CYS A CA 1
ATOM 1312 C C . CYS A 1 165 ? -2.855 -4.460 -1.319 1.00 96.31 165 CYS A C 1
ATOM 1314 O O . CYS A 1 165 ? -3.725 -3.869 -1.964 1.00 96.31 165 CYS A O 1
ATOM 1316 N N . ASP A 1 166 ? -1.630 -4.666 -1.807 1.00 92.19 166 ASP A N 1
ATOM 1317 C CA . ASP A 1 166 ? -1.197 -4.166 -3.123 1.00 92.19 166 ASP A CA 1
ATOM 1318 C C . ASP A 1 166 ? -2.015 -4.755 -4.286 1.00 92.19 166 ASP A C 1
ATOM 1320 O O . ASP A 1 166 ? -2.177 -4.125 -5.331 1.00 92.19 166 ASP A O 1
ATOM 1324 N N . THR A 1 167 ? -2.552 -5.969 -4.117 1.00 95.00 167 THR A N 1
ATOM 1325 C CA . THR A 1 167 ? -3.332 -6.645 -5.170 1.00 95.00 167 THR A CA 1
ATOM 1326 C C . THR A 1 167 ? -4.706 -6.001 -5.351 1.00 95.00 167 THR A C 1
ATOM 1328 O O . THR A 1 167 ? -5.116 -5.735 -6.485 1.00 95.00 167 THR A O 1
ATOM 1331 N N . ASP A 1 168 ? -5.384 -5.695 -4.244 1.00 96.12 168 ASP A N 1
ATOM 1332 C CA . ASP A 1 168 ? -6.751 -5.167 -4.249 1.00 96.12 168 ASP A CA 1
ATOM 1333 C C . ASP A 1 168 ? -6.808 -3.636 -4.101 1.00 96.12 168 ASP A C 1
ATOM 1335 O O . ASP A 1 168 ? -7.898 -3.069 -4.131 1.00 96.12 168 ASP A O 1
ATOM 1339 N N . ASN A 1 169 ? -5.656 -2.966 -3.957 1.00 97.31 169 ASN A N 1
ATOM 1340 C CA . ASN A 1 169 ? -5.542 -1.516 -3.764 1.00 97.31 169 ASN A CA 1
ATOM 1341 C C . ASN A 1 169 ? -6.415 -1.012 -2.598 1.00 97.31 169 ASN A C 1
ATOM 1343 O O . ASN A 1 169 ? -7.176 -0.058 -2.726 1.00 97.31 169 ASN A O 1
ATOM 1347 N N . ASN A 1 170 ? -6.322 -1.695 -1.457 1.00 98.12 170 ASN A N 1
ATOM 1348 C CA . ASN A 1 170 ? -7.086 -1.385 -0.252 1.00 98.12 170 ASN A CA 1
ATOM 1349 C C . ASN A 1 170 ? -6.241 -1.590 1.014 1.00 98.12 170 ASN A C 1
ATOM 1351 O O . ASN A 1 170 ? -5.084 -2.015 0.946 1.00 98.12 170 ASN A O 1
ATOM 1355 N N . ILE A 1 171 ? -6.819 -1.277 2.173 1.00 98.62 171 ILE A N 1
ATOM 1356 C CA . ILE A 1 171 ? -6.265 -1.645 3.475 1.00 98.62 171 ILE A CA 1
ATOM 1357 C C . ILE A 1 171 ? -7.226 -2.602 4.164 1.00 98.62 171 ILE A C 1
ATOM 1359 O O . ILE A 1 171 ? -8.389 -2.269 4.394 1.00 98.62 171 ILE A O 1
ATOM 1363 N N . GLU A 1 172 ? -6.720 -3.767 4.550 1.00 98.19 172 GLU A N 1
ATOM 1364 C CA . GLU A 1 172 ? -7.447 -4.685 5.415 1.00 98.19 172 GLU A CA 1
ATOM 1365 C C . GLU A 1 172 ? -7.265 -4.260 6.874 1.00 98.19 172 GLU A C 1
ATOM 1367 O O . GLU A 1 172 ? -6.139 -4.151 7.357 1.00 98.19 172 GLU A O 1
ATOM 1372 N N . VAL A 1 173 ? -8.375 -3.992 7.561 1.00 97.50 173 VAL A N 1
ATOM 1373 C CA . VAL A 1 173 ? -8.438 -3.589 8.971 1.00 97.50 173 VAL A CA 1
ATOM 1374 C C . VAL A 1 173 ? -8.941 -4.775 9.782 1.00 97.50 173 VAL A C 1
ATOM 1376 O O . VAL A 1 173 ? -10.057 -5.249 9.568 1.00 97.50 173 VAL A O 1
ATOM 1379 N N . TYR A 1 174 ? -8.131 -5.253 10.722 1.00 95.56 174 TYR A N 1
ATOM 1380 C CA . TYR A 1 174 ? -8.417 -6.455 11.496 1.00 95.56 174 TYR A CA 1
ATOM 1381 C C . TYR A 1 174 ? -9.115 -6.105 12.811 1.00 95.56 174 TYR A C 1
ATOM 1383 O O . TYR A 1 174 ? -8.491 -5.532 13.706 1.00 95.56 174 TYR A O 1
ATOM 1391 N N . LEU A 1 175 ? -10.391 -6.476 12.934 1.00 95.06 175 LEU A N 1
ATOM 1392 C CA . LEU A 1 175 ? -11.205 -6.270 14.138 1.00 95.06 175 LEU A CA 1
ATOM 1393 C C . LEU A 1 175 ? -11.666 -7.610 14.724 1.00 95.06 175 LEU A C 1
ATOM 1395 O O . LEU A 1 175 ? -11.960 -8.545 13.977 1.00 95.06 175 LEU A O 1
ATOM 1399 N N . GLY A 1 176 ? -11.777 -7.708 16.048 1.00 93.88 176 GLY A N 1
ATOM 1400 C CA . GLY A 1 176 ? -12.371 -8.879 16.707 1.00 93.88 176 GLY A CA 1
ATOM 1401 C C . GLY A 1 176 ? -13.896 -8.973 16.541 1.00 93.88 176 GLY A C 1
ATOM 1402 O O . GLY A 1 176 ? -14.436 -10.058 16.285 1.00 93.88 176 GLY A O 1
ATOM 1403 N N . ASP A 1 177 ? -14.576 -7.822 16.534 1.00 92.75 177 ASP A N 1
ATOM 1404 C CA . ASP A 1 177 ? -15.984 -7.677 16.159 1.00 92.75 177 ASP A CA 1
ATOM 1405 C C . ASP A 1 177 ? -16.129 -6.799 14.902 1.00 92.75 177 ASP A C 1
ATOM 1407 O O . ASP A 1 177 ? -15.561 -5.718 14.800 1.00 92.75 177 ASP A O 1
ATOM 1411 N N . ILE A 1 178 ? -16.911 -7.258 13.927 1.00 95.69 178 ILE A N 1
ATOM 1412 C CA . ILE A 1 178 ? -17.209 -6.523 12.683 1.00 95.69 178 ILE A CA 1
ATOM 1413 C C . ILE A 1 178 ? -18.690 -6.133 12.607 1.00 95.69 178 ILE A C 1
ATOM 1415 O O . ILE A 1 178 ? -19.251 -5.994 11.520 1.00 95.69 178 ILE A O 1
ATOM 1419 N N . SER A 1 179 ? -19.355 -6.010 13.758 1.00 95.88 179 SER A N 1
ATOM 1420 C CA . SER A 1 179 ? -20.697 -5.445 13.833 1.00 95.88 179 SER A CA 1
ATOM 1421 C C . SER A 1 179 ? -20.712 -3.998 13.327 1.00 95.88 179 SER A C 1
ATOM 1423 O O . SER A 1 179 ? -19.729 -3.266 13.448 1.00 95.88 179 SER A O 1
ATOM 1425 N N . GLU A 1 180 ? -21.846 -3.566 12.768 1.00 96.25 180 GLU A N 1
ATOM 1426 C CA . GLU A 1 180 ? -21.983 -2.215 12.206 1.00 96.25 180 GLU A CA 1
ATOM 1427 C C . GLU A 1 180 ? -21.650 -1.136 13.246 1.00 96.25 180 GLU A C 1
ATOM 1429 O O . GLU A 1 180 ? -20.939 -0.189 12.938 1.00 96.25 180 GLU A O 1
ATOM 1434 N N . SER A 1 181 ? -22.086 -1.313 14.499 1.00 94.75 181 SER A N 1
ATOM 1435 C CA . SER A 1 181 ? -21.749 -0.387 15.591 1.00 94.75 181 SER A CA 1
ATOM 1436 C C . SER A 1 181 ? -20.237 -0.254 15.762 1.00 94.75 181 SER A C 1
ATOM 1438 O O . SER A 1 181 ? -19.721 0.855 15.828 1.00 94.75 181 SER A O 1
ATOM 1440 N N . ASN A 1 182 ? -19.529 -1.383 15.772 1.00 94.56 182 ASN A N 1
ATOM 1441 C CA . ASN A 1 182 ? -18.095 -1.433 16.010 1.00 94.56 182 ASN A CA 1
ATOM 1442 C C . ASN A 1 182 ? -17.294 -0.803 14.858 1.00 94.56 182 ASN A C 1
ATOM 1444 O O . ASN A 1 182 ? -16.324 -0.080 15.078 1.00 94.56 182 ASN A O 1
ATOM 1448 N N . ILE A 1 183 ? -17.747 -1.019 13.618 1.00 97.12 183 ILE A N 1
ATOM 1449 C CA . ILE A 1 183 ? -17.185 -0.380 12.421 1.00 97.12 183 ILE A CA 1
ATOM 1450 C C . ILE A 1 183 ? -17.416 1.137 12.449 1.00 97.12 183 ILE A C 1
ATOM 1452 O O . ILE A 1 183 ? -16.513 1.900 12.109 1.00 97.12 183 ILE A O 1
ATOM 1456 N N . GLN A 1 184 ? -18.602 1.595 12.855 1.00 96.19 184 GLN A N 1
ATOM 1457 C CA . GLN A 1 184 ? -18.894 3.028 12.962 1.00 96.19 184 GLN A CA 1
ATOM 1458 C C . GLN A 1 184 ? -18.065 3.700 14.063 1.00 96.19 184 GLN A C 1
ATOM 1460 O O . GLN A 1 184 ? -17.560 4.806 13.859 1.00 96.19 184 GLN A O 1
ATOM 1465 N N . ASP A 1 185 ? -17.861 3.019 15.190 1.00 94.44 185 ASP A N 1
ATOM 1466 C CA . ASP A 1 185 ? -16.994 3.502 16.264 1.00 94.44 185 ASP A CA 1
ATOM 1467 C C . ASP A 1 185 ? -15.531 3.599 15.798 1.00 94.44 185 ASP A C 1
ATOM 1469 O O . ASP A 1 185 ? -14.906 4.646 15.985 1.00 94.44 185 ASP A O 1
ATOM 1473 N N . PHE A 1 186 ? -15.015 2.588 15.081 1.00 95.88 186 PHE A N 1
ATOM 1474 C CA . PHE A 1 186 ? -13.696 2.661 14.437 1.00 95.88 186 PHE A CA 1
ATOM 1475 C C . PHE A 1 186 ? -13.592 3.879 13.514 1.00 95.88 186 PHE A C 1
ATOM 1477 O O . PHE A 1 186 ? -12.662 4.676 13.628 1.00 95.88 186 PHE A O 1
ATOM 1484 N N . LYS A 1 187 ? -14.549 4.038 12.593 1.00 96.81 187 LYS A N 1
ATOM 1485 C CA . LYS A 1 187 ? -14.538 5.113 11.590 1.00 96.81 187 LYS A CA 1
ATOM 1486 C C . LYS A 1 187 ? -14.499 6.496 12.227 1.00 96.81 187 LYS A C 1
ATOM 1488 O O . LYS A 1 187 ? -13.787 7.383 11.761 1.00 96.81 187 LYS A O 1
ATOM 1493 N N . LYS A 1 188 ? -15.254 6.664 13.311 1.00 95.44 188 LYS A N 1
ATOM 1494 C CA . LYS A 1 188 ? -15.347 7.910 14.067 1.00 95.44 188 LYS A CA 1
ATOM 1495 C C . LYS A 1 188 ? -14.078 8.215 14.863 1.00 95.44 188 LYS A C 1
ATOM 1497 O O . LYS A 1 188 ? -13.712 9.383 14.979 1.00 95.44 188 LYS A O 1
ATOM 1502 N N . GLU A 1 189 ? -13.453 7.201 15.456 1.00 93.44 189 GLU A N 1
ATOM 1503 C CA . GLU A 1 189 ? -12.293 7.389 16.334 1.00 93.44 189 GLU A CA 1
ATOM 1504 C C . GLU A 1 189 ? -10.945 7.372 15.611 1.00 93.44 189 GLU A C 1
ATOM 1506 O O . GLU A 1 189 ? -10.009 8.030 16.067 1.00 93.44 189 GLU A O 1
ATOM 1511 N N . VAL A 1 190 ? -10.832 6.606 14.526 1.00 94.94 190 VAL A N 1
ATOM 1512 C CA . VAL A 1 190 ? -9.570 6.346 13.826 1.00 94.94 190 VAL A CA 1
ATOM 1513 C C . VAL A 1 190 ? -9.538 7.108 12.508 1.00 94.94 190 VAL A C 1
ATOM 1515 O O . VAL A 1 190 ? -8.831 8.109 12.395 1.00 94.94 190 VAL A O 1
ATOM 1518 N N . LEU A 1 191 ? -10.294 6.636 11.514 1.00 97.06 191 LEU A N 1
ATOM 1519 C CA . LEU A 1 191 ? -10.506 7.286 10.223 1.00 97.06 191 LEU A CA 1
ATOM 1520 C C . LEU A 1 191 ? -11.580 6.549 9.413 1.00 97.06 191 LEU A C 1
ATOM 1522 O O . LEU A 1 191 ? -11.760 5.338 9.551 1.00 97.06 191 LEU A O 1
ATOM 1526 N N . GLU A 1 192 ? -12.231 7.271 8.507 1.00 97.69 192 GLU A N 1
ATOM 1527 C CA . GLU A 1 192 ? -13.108 6.707 7.485 1.00 97.69 192 GLU A CA 1
ATOM 1528 C C . GLU A 1 192 ? -12.520 6.991 6.106 1.00 97.69 192 GLU A C 1
ATOM 1530 O O . GLU A 1 192 ? -12.346 8.149 5.736 1.00 97.69 192 GLU A O 1
ATOM 1535 N N . GLU A 1 193 ? -12.229 5.933 5.352 1.00 98.19 193 GLU A N 1
ATOM 1536 C CA . GLU A 1 193 ? -11.778 6.020 3.964 1.00 98.19 193 GLU A CA 1
ATOM 1537 C C . GLU A 1 193 ? -12.459 4.910 3.143 1.00 98.19 193 GLU A C 1
ATOM 1539 O O . GLU A 1 193 ? -12.724 3.824 3.677 1.00 98.19 193 GLU A O 1
ATOM 1544 N N . PRO A 1 194 ? -12.752 5.139 1.850 1.00 97.56 194 PRO A N 1
ATOM 1545 C CA . PRO A 1 194 ? -13.482 4.182 1.011 1.00 97.56 194 PRO A CA 1
ATOM 1546 C C . PRO A 1 194 ? -12.696 2.893 0.725 1.00 97.56 194 PRO A C 1
ATOM 1548 O O . PRO A 1 194 ? -13.291 1.861 0.429 1.00 97.56 194 PRO A O 1
ATOM 1551 N N . PHE A 1 195 ? -11.369 2.937 0.855 1.00 97.44 195 PHE A N 1
ATOM 1552 C CA . PHE A 1 195 ? -10.469 1.804 0.641 1.00 97.44 195 PHE A CA 1
ATOM 1553 C C . PHE A 1 195 ? -10.224 0.956 1.896 1.00 97.44 195 PHE A C 1
ATOM 1555 O O . PHE A 1 195 ? -9.357 0.081 1.880 1.00 97.44 195 PHE A O 1
ATOM 1562 N N . LEU A 1 196 ? -10.943 1.192 2.997 1.00 98.38 196 LEU A N 1
ATOM 1563 C CA . LEU A 1 196 ? -10.869 0.314 4.164 1.00 98.38 196 LEU A CA 1
ATOM 1564 C C . LEU A 1 196 ? -11.779 -0.902 3.996 1.00 98.38 196 LEU A C 1
ATOM 1566 O O . LEU A 1 196 ? -12.985 -0.778 3.777 1.00 98.38 196 LEU A O 1
ATOM 1570 N N . LYS A 1 197 ? -11.207 -2.088 4.191 1.00 98.06 197 LYS A N 1
ATOM 1571 C CA . LYS A 1 197 ? -11.916 -3.365 4.215 1.00 98.06 197 LYS A CA 1
ATOM 1572 C C . LYS A 1 197 ? -11.802 -3.976 5.605 1.00 98.06 197 LYS A C 1
ATOM 1574 O O . LYS A 1 197 ? -10.726 -4.385 6.028 1.00 98.06 197 LYS A O 1
ATOM 1579 N N . PHE A 1 198 ? -12.920 -4.060 6.316 1.00 97.62 198 PHE A N 1
ATOM 1580 C CA . PHE A 1 198 ? -12.954 -4.638 7.658 1.00 97.62 198 PHE A CA 1
ATOM 1581 C C . PHE A 1 198 ? -12.984 -6.165 7.590 1.00 97.62 198 PHE A C 1
ATOM 1583 O O . PHE A 1 198 ? -13.839 -6.758 6.929 1.00 97.62 198 PHE A O 1
ATOM 1590 N N . VAL A 1 199 ? -12.041 -6.799 8.281 1.00 96.94 199 VAL A N 1
ATOM 1591 C CA . VAL A 1 199 ? -11.845 -8.248 8.303 1.00 96.94 199 VAL A CA 1
ATOM 1592 C C . VAL A 1 199 ? -11.894 -8.724 9.747 1.00 96.94 199 VAL A C 1
ATOM 1594 O O . VAL A 1 199 ? -11.194 -8.200 10.615 1.00 96.94 199 VAL A O 1
ATOM 1597 N N . LYS A 1 200 ? -12.718 -9.743 10.011 1.00 96.12 200 LYS A N 1
ATOM 1598 C CA . LYS A 1 200 ? -12.761 -10.369 11.331 1.00 96.12 200 LYS A CA 1
ATOM 1599 C C . LYS A 1 200 ? -11.447 -11.099 11.602 1.00 96.12 200 LYS A C 1
ATOM 1601 O O . LYS A 1 200 ? -11.002 -11.881 10.764 1.00 96.12 200 LYS A O 1
ATOM 1606 N N . SER A 1 201 ? -10.866 -10.883 12.774 1.00 93.38 201 SER A N 1
ATOM 1607 C CA . SER A 1 201 ? -9.615 -11.510 13.191 1.00 93.38 201 SER A CA 1
ATOM 1608 C C . SER A 1 201 ? -9.664 -11.933 14.657 1.00 93.38 201 SER A C 1
ATOM 1610 O O . SER A 1 201 ? -10.526 -11.501 15.416 1.00 93.38 201 SER A O 1
ATOM 1612 N N . GLU A 1 202 ? -8.750 -12.809 15.055 1.00 89.69 202 GLU A N 1
ATOM 1613 C CA . GLU A 1 202 ? -8.565 -13.206 16.449 1.00 89.69 202 GLU A CA 1
ATOM 1614 C C . GLU A 1 202 ? -7.449 -12.381 17.084 1.00 89.69 202 GLU A C 1
ATOM 1616 O O . GLU A 1 202 ? -6.517 -11.949 16.401 1.00 89.69 202 GLU A O 1
ATOM 1621 N N . LYS A 1 203 ? -7.512 -12.196 18.408 1.00 85.44 203 LYS A N 1
ATOM 1622 C CA . LYS A 1 203 ? -6.481 -11.469 19.148 1.00 85.44 203 LYS A CA 1
ATOM 1623 C C . LYS A 1 203 ? -5.108 -12.122 18.913 1.00 85.44 203 LYS A C 1
ATOM 1625 O O . LYS A 1 203 ? -4.913 -13.274 19.308 1.00 85.44 203 LYS A O 1
ATOM 1630 N N . PRO A 1 204 ? -4.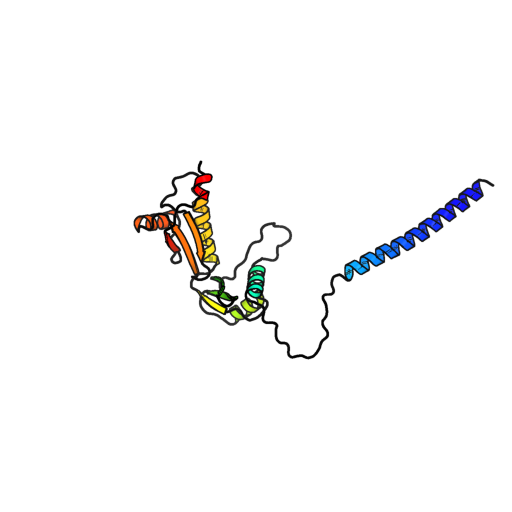129 -11.398 18.346 1.00 77.88 204 PRO A N 1
ATOM 1631 C CA . PRO A 1 204 ? -2.802 -11.947 18.116 1.00 77.88 204 PRO A CA 1
ATOM 1632 C C . PRO A 1 204 ? -2.118 -12.410 19.411 1.00 77.88 204 PRO A C 1
ATOM 1634 O O . PRO A 1 204 ? -2.046 -11.666 20.391 1.00 77.88 204 PRO A O 1
ATOM 1637 N N . ALA A 1 205 ? -1.535 -13.613 19.394 1.00 68.56 205 ALA A N 1
ATOM 1638 C CA . ALA A 1 205 ? -0.884 -14.226 20.559 1.00 68.56 205 ALA A CA 1
ATOM 1639 C C . ALA A 1 205 ? 0.316 -13.424 21.113 1.00 68.56 205 ALA A C 1
ATOM 1641 O O . ALA A 1 205 ? 0.685 -13.569 22.278 1.00 68.56 205 ALA A O 1
ATOM 1642 N N . PHE A 1 206 ? 0.931 -12.547 20.314 1.00 63.06 206 PHE A N 1
ATOM 1643 C CA . PHE A 1 206 ? 2.014 -11.677 20.786 1.00 63.06 206 PHE A CA 1
ATOM 1644 C C . PHE A 1 206 ? 1.506 -10.484 21.616 1.00 63.06 206 PHE A C 1
ATOM 1646 O O . PHE A 1 206 ? 2.225 -10.004 22.491 1.00 63.06 206 PHE A O 1
ATOM 1653 N N . LEU A 1 207 ? 0.257 -10.039 21.417 1.00 54.72 207 LEU A N 1
ATOM 1654 C CA . LEU A 1 207 ? -0.345 -8.972 22.227 1.00 54.72 207 LEU A CA 1
ATOM 1655 C C . LEU A 1 207 ? -0.701 -9.448 23.642 1.00 54.72 207 LEU A C 1
ATOM 1657 O O . LEU A 1 207 ? -0.787 -8.631 24.553 1.00 54.72 207 LEU A O 1
ATOM 1661 N N . SER A 1 208 ? -0.872 -10.757 23.859 1.00 52.41 208 SER A N 1
ATOM 1662 C CA . SER A 1 208 ? -1.077 -11.314 25.204 1.00 52.41 208 SER A CA 1
ATOM 1663 C C . SER A 1 208 ? 0.174 -11.324 26.084 1.00 52.41 208 SER A C 1
ATOM 1665 O O . SER A 1 208 ? 0.024 -11.430 27.292 1.00 52.41 208 SER A O 1
ATOM 1667 N N . VAL A 1 209 ? 1.380 -11.202 25.514 1.00 46.06 209 VAL A N 1
ATOM 1668 C CA . VAL A 1 209 ? 2.651 -11.300 26.265 1.00 46.06 209 VAL A CA 1
ATOM 1669 C C . VAL A 1 209 ? 3.177 -9.928 26.704 1.00 46.06 209 VAL A C 1
ATOM 1671 O O . VAL A 1 209 ? 3.878 -9.833 27.702 1.00 46.06 209 VAL A O 1
ATOM 1674 N N . ILE A 1 210 ? 2.832 -8.856 25.982 1.00 45.00 210 ILE A N 1
ATOM 1675 C CA . ILE A 1 210 ? 3.279 -7.481 26.289 1.00 45.00 210 ILE A CA 1
ATOM 1676 C C . ILE A 1 210 ? 2.407 -6.823 27.380 1.00 45.00 210 ILE A C 1
ATOM 1678 O O . ILE A 1 210 ? 2.821 -5.845 27.995 1.00 45.00 210 ILE A O 1
ATOM 1682 N N . LEU A 1 211 ? 1.210 -7.363 27.631 1.00 43.19 211 LEU A N 1
ATOM 1683 C CA . LEU A 1 211 ? 0.218 -6.824 28.572 1.00 43.19 211 LEU A CA 1
ATOM 1684 C C . LEU A 1 211 ? 0.122 -7.609 29.901 1.00 43.19 211 LEU A C 1
ATOM 1686 O O . LEU A 1 211 ? -0.815 -7.388 30.668 1.00 43.19 211 LEU A O 1
ATOM 1690 N N . THR A 1 212 ? 1.071 -8.511 30.171 1.00 42.19 212 THR A N 1
ATOM 1691 C CA . THR A 1 212 ? 1.278 -9.204 31.463 1.00 42.19 212 THR A CA 1
ATOM 1692 C C . THR A 1 212 ? 2.625 -8.831 32.042 1.00 42.19 212 THR A C 1
ATOM 1694 O O . THR A 1 212 ? 2.681 -8.567 33.262 1.00 42.19 212 THR A O 1
#

Foldseek 3Di:
DVVVVVVVVVVVVVVVVVVVVVVVVVVVVVVVVVVVVVPDDDPPDDDPDDPPPPPDFQVLLVVLLQVLQFPPDPPPDPDRDGHDDQQWLAWDQDPVRAIETEGEDDDDPVNVVVSCVSSVHDGHHYDYDHHHPVRVVVLLVLQVVVCVVCLQHPPQQQFQHWDQDSVRSAIETEGQDPPPVSVVVCCVRRHDDPRYDYDYDDRDPVVVVSND
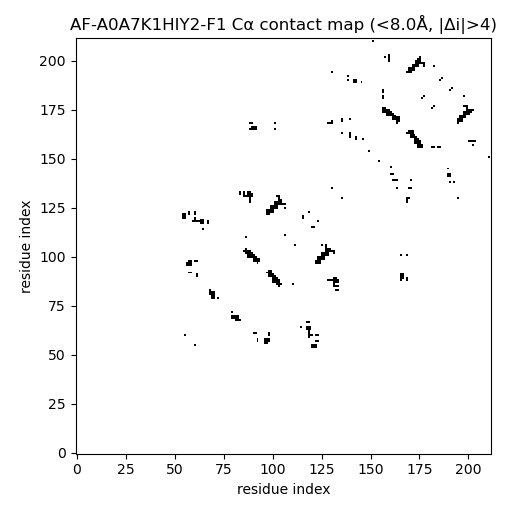
Radius of gyration: 31.59 Å; Cα contacts (8 Å, |Δi|>4): 248; chains: 1; bounding box: 114×30×65 Å

Mean predicted aligned error: 14.64 Å

pLDDT: mean 81.77, std 17.86, range [38.62, 98.62]